Protein 8HE1 (pdb70)

InterPro domains:
  IPR002509 NodB homology domain [PF01522] (95-216)
  IPR002509 NodB homology domain [PF01522] (365-479)
  IPR002509 NodB homology domain [PF01522] (696-815)
  IPR002509 NodB homology domain [PS51677] (98-280)
  IPR002509 NodB homology domain [PS51677] (368-566)
  IPR002509 NodB homology domain [PS51677] (697-879)
  IPR011330 Glycoside hydrolase/deacetylase, beta/alpha-barrel [SSF88713] (88-287)
  IPR011330 Glycoside hydrolase/deacetylase, beta/alpha-barrel [SSF88713] (358-573)
  IPR011330 Glycoside hydrolase/deacetylase, beta/alpha-barrel [SSF88713] (687-886)

Foldseek 3Di:
DAEDAWFDAWQAAAAEAEADDEDCLVLLVVLCVVLVFAYEYAYEQPGRDHVLVCLVSVVVNLVSLHHYHHQFHHLDLVVPDDLVVLLVRQVVVQVLCCQRPQWGFQEHEYRVNHDDPSNVVSSVVVNHDYYYDWDEELQCVPVVGDDLVVSLVVLLPDDPRGHYYHHNNRPCCSVPNSSSNSCSSVVVRHHNAHRCVSNVHDSDSVVRIGRHGHHHDDDPVSDDD

Structure (mmCIF, N/CA/C/O backbone):
data_8HE1
#
_entry.id   8HE1
#
_cell.length_a   39.786
_cell.length_b   65.420
_cell.length_c   106.031
_cell.angle_alpha   90.000
_cell.angle_beta   90.000
_cell.angle_gamma   90.000
#
_symmetry.space_group_name_H-M   'P 21 21 21'
#
loop_
_entity.id
_entity.type
_entity.pdbx_description
1 polymer 'Chitin deacetylase'
2 non-polymer 'ZINC ION'
3 non-polymer 'BENZHYDROXAMIC ACID'
4 water water
#
loop_
_atom_site.group_PDB
_atom_site.id
_atom_site.type_symbol
_atom_site.label_atom_id
_atom_site.label_alt_id
_atom_site.label_comp_id
_atom_site.label_asym_id
_atom_site.label_entity_id
_atom_site.label_seq_id
_atom_site.pdbx_PDB_ins_code
_atom_site.Cartn_x
_atom_site.Cartn_y
_atom_site.Cartn_z
_atom_site.occupancy
_atom_site.B_iso_or_equiv
_atom_site.auth_seq_id
_atom_site.auth_comp_id
_atom_site.auth_asym_id
_atom_site.auth_atom_id
_atom_site.pdbx_PDB_model_num
ATOM 1 N N . VAL A 1 41 ? 8.75200 61.77900 104.65400 1.000 26.49000 41 VAL A N 1
ATOM 2 C CA . VAL A 1 41 ? 8.97600 61.90700 106.09200 1.000 19.53000 41 VAL A CA 1
ATOM 3 C C . VAL A 1 41 ? 8.06100 60.94600 106.86300 1.000 13.75000 41 VAL A C 1
ATOM 4 O O . VAL A 1 41 ? 6.87500 60.84700 106.55600 1.000 17.68000 41 VAL A O 1
ATOM 8 N N . PRO A 1 42 ? 8.60500 60.22600 107.84800 1.000 15.97000 42 PRO A N 1
ATOM 9 C CA . PRO A 1 42 ? 7.77300 59.27600 108.59700 1.000 14.77000 42 PRO A CA 1
ATOM 10 C C . PRO A 1 42 ? 6.72100 59.97700 109.44400 1.000 19.20000 42 PRO A C 1
ATOM 11 O O . PRO A 1 42 ? 6.93700 61.06800 109.97200 1.000 15.77000 42 PRO A O 1
ATOM 15 N N . VAL A 1 43 ? 5.56400 59.32400 109.55300 1.000 16.62000 43 VAL A N 1
ATOM 16 C CA . VAL A 1 43 ? 4.44700 59.76700 110.38400 1.000 14.85000 43 VAL A CA 1
ATOM 17 C C . VAL A 1 43 ? 4.32900 58.79800 111.55000 1.000 15.00000 43 VAL A C 1
ATOM 18 O O . VAL A 1 43 ? 4.24300 57.58200 111.34000 1.000 16.68000 43 VAL A O 1
ATOM 22 N N . TYR A 1 44 ? 4.30900 59.33100 112.76900 1.000 13.40000 44 TYR A N 1
ATOM 23 C CA . TYR A 1 44 ? 4.28200 58.53300 113.98900 1.000 13.08000 44 TYR A CA 1
ATOM 24 C C . TYR A 1 44 ? 3.03300 58.85800 114.79500 1.000 15.35000 44 TYR A C 1
ATOM 25 O O . TYR A 1 44 ? 2.68300 60.03000 114.96100 1.000 14.79000 44 TYR A O 1
ATOM 34 N N . ASP A 1 45 ? 2.35900 57.83100 115.31800 1.000 14.82000 45 ASP A N 1
ATOM 35 C CA . ASP A 1 45 ? 1.25500 58.08800 116.23500 1.000 15.55000 45 ASP A CA 1
ATOM 36 C C . ASP A 1 45 ? 1.26400 57.21200 117.48200 1.000 12.99000 45 ASP A C 1
ATOM 37 O O . ASP A 1 45 ? 0.41700 57.41500 118.36000 1.000 13.71000 45 ASP A O 1
ATOM 42 N N . THR A 1 46 ? 2.20200 56.27100 117.60200 1.000 11.82000 46 THR A N 1
ATOM 43 C CA . THR A 1 46 ? 2.22400 55.31700 118.70200 1.000 11.19000 46 THR A CA 1
ATOM 44 C C . THR A 1 46 ? 3.66100 55.06800 119.12200 1.000 11.24000 46 THR A C 1
ATOM 45 O O . THR A 1 46 ? 4.52900 54.87400 118.26700 1.000 14.67000 46 THR A O 1
ATOM 49 N N . CYS A 1 47 ? 3.91300 55.05600 120.43300 1.000 11.71000 47 CYS A N 1
ATOM 50 C CA . CYS A 1 47 ? 5.24300 54.70700 120.91600 1.000 11.37000 47 CYS A CA 1
ATOM 51 C C . CYS A 1 47 ? 5.55300 53.24400 120.61100 1.000 13.87000 47 CYS A C 1
ATOM 52 O O . CYS A 1 47 ? 4.65800 52.42600 120.38000 1.000 13.74000 47 CYS A O 1
ATOM 55 N N . THR A 1 48 ? 6.84800 52.91700 120.61900 1.000 13.82000 48 THR A N 1
ATOM 56 C CA . THR A 1 48 ? 7.28300 51.53400 120.44600 1.000 15.67000 48 THR A CA 1
ATOM 57 C C . THR A 1 48 ? 7.95200 50.93800 121.67400 1.000 15.77000 48 THR A C 1
ATOM 58 O O . THR A 1 48 ? 8.01800 49.70800 121.78400 1.000 16.65000 48 THR A O 1
ATOM 62 N N . VAL A 1 49 ? 8.46200 51.76100 122.58100 1.000 14.84000 49 VAL A N 1
ATOM 63 C CA . VAL A 1 49 ? 9.18900 51.28400 123.75800 1.000 14.05000 49 VAL A CA 1
ATOM 64 C C . VAL A 1 49 ? 8.20200 50.68400 124.75200 1.000 14.82000 49 VAL A C 1
ATOM 65 O O . VAL A 1 49 ? 7.25500 51.36100 125.17000 1.000 13.94000 49 VAL A O 1
ATOM 69 N N . PRO A 1 50 ? 8.36200 49.42600 125.15200 1.000 14.89000 50 PRO A N 1
ATOM 70 C CA . PRO A 1 50 ? 7.43400 48.85900 126.13400 1.000 13.94000 50 PRO A CA 1
ATOM 71 C C . PRO A 1 50 ? 7.43100 49.68000 127.41600 1.000 12.16000 50 PRO A C 1
ATOM 72 O O . PRO A 1 50 ? 8.47500 50.12800 127.89800 1.000 15.67000 50 PRO A O 1
ATOM 76 N N . GLY A 1 51 ? 6.22800 49.89600 127.94600 1.000 14.62000 51 GLY A N 1
ATOM 77 C CA . GLY A 1 51 ? 6.04800 50.63800 129.17200 1.000 13.42000 51 GLY A CA 1
ATOM 78 C C . GLY A 1 51 ? 6.08900 52.14600 129.03300 1.000 14.37000 51 GLY A C 1
ATOM 79 O O . GLY A 1 51 ? 5.85500 52.83600 130.02400 1.000 13.34000 51 GLY A O 1
ATOM 80 N N . SER A 1 52 ? 6.37900 52.67800 127.84500 1.000 13.61000 52 SER A N 1
ATOM 81 C CA . SER A 1 52 ? 6.48600 54.11800 127.65200 1.000 12.40000 52 SER A CA 1
ATOM 82 C C . SER A 1 52 ? 5.10700 54.75400 127.48200 1.000 12.45000 52 SER A C 1
ATOM 83 O O . SER A 1 52 ? 4.13000 54.09900 127.13100 1.000 12.30000 52 SER A O 1
ATOM 86 N N . PHE A 1 53 ? 5.04400 56.06000 127.74000 1.000 10.46000 53 PHE A N 1
ATOM 87 C CA . PHE A 1 53 ? 3.79600 56.81100 127.63100 1.000 8.52000 53 PHE A CA 1
ATOM 88 C C . PHE A 1 53 ? 4.19600 58.25500 127.38900 1.000 10.29000 53 PHE A C 1
ATOM 89 O O . PHE A 1 53 ? 5.03300 58.78000 128.12600 1.000 10.60000 53 PHE A O 1
ATOM 97 N N . ALA A 1 54 ? 3.62400 58.88900 126.36800 1.000 8.95000 54 ALA A N 1
ATOM 98 C CA . ALA A 1 54 ? 4.01800 60.25400 126.00400 1.000 9.95000 54 ALA A CA 1
ATOM 99 C C . ALA A 1 54 ? 2.88400 61.23000 126.30200 1.000 10.42000 54 ALA A C 1
ATOM 100 O O . ALA A 1 54 ? 1.84800 61.20500 125.63200 1.000 11.70000 54 ALA A O 1
ATOM 102 N N . LEU A 1 55 ? 3.08400 62.08900 127.30400 1.000 10.31000 55 LEU A N 1
ATOM 103 C CA . LEU A 1 55 ? 2.20400 63.23200 127.52700 1.000 8.74000 55 LEU A CA 1
ATOM 104 C C . LEU A 1 55 ? 2.64300 64.34400 126.58800 1.000 10.36000 55 LEU A C 1
ATOM 105 O O . LEU A 1 55 ? 3.78600 64.79200 126.67300 1.000 11.74000 55 LEU A O 1
ATOM 110 N N . THR A 1 56 ? 1.76400 64.77100 125.67700 1.000 9.00000 56 THR A N 1
ATOM 111 C CA . THR A 1 56 ? 2.13300 65.80100 124.71400 1.000 9.85000 56 THR A CA 1
ATOM 112 C C . THR A 1 56 ? 1.18200 66.98200 124.84100 1.000 9.58000 56 THR A C 1
ATOM 113 O O . THR A 1 56 ? 0.02500 66.82900 125.24600 1.000 10.06000 56 THR A O 1
ATOM 117 N N . PHE A 1 57 ? 1.69400 68.17200 124.51000 1.000 8.91000 57 PHE A N 1
ATOM 118 C CA . PHE A 1 57 ? 0.99100 69.42700 124.77100 1.000 8.68000 57 PHE A CA 1
ATOM 119 C C . PHE A 1 57 ? 1.12100 70.34200 123.56900 1.000 11.20000 57 PHE A C 1
ATOM 120 O O . PHE A 1 57 ? 2.23600 70.66600 123.15600 1.000 11.79000 57 PHE A O 1
ATOM 128 N N . ASP A 1 58 ? -0.01600 70.78600 123.04100 1.000 9.66000 58 ASP A N 1
ATOM 129 C CA . ASP A 1 58 ? -0.04200 71.64500 121.87100 1.000 12.23000 58 ASP A CA 1
ATOM 130 C C . ASP A 1 58 ? -0.40700 73.07600 122.23000 1.000 12.61000 58 ASP A C 1
ATOM 131 O O . ASP A 1 58 ? -1.04100 73.35000 123.25500 1.000 11.63000 58 ASP A O 1
ATOM 136 N N . ASP A 1 59 ? -0.01300 73.97600 121.33000 1.000 9.48000 59 ASP A N 1
ATOM 137 C CA . ASP A 1 59 ? -0.47200 75.35800 121.18000 1.000 10.83000 59 ASP A CA 1
ATOM 138 C C . ASP A 1 59 ? 0.24400 76.31200 122.13000 1.000 11.56000 59 ASP A C 1
ATOM 139 O O . ASP A 1 59 ? -0.07800 77.51700 122.12400 1.000 13.23000 59 ASP A O 1
ATOM 144 N N . GLY A 1 60 ? 1.17100 75.83600 122.95500 1.000 10.79000 60 GLY A N 1
ATOM 145 C CA . GLY A 1 60 ? 1.83800 76.68300 123.91600 1.000 12.63000 60 GLY A CA 1
ATOM 146 C C . GLY A 1 60 ? 3.07000 77.36300 123.36000 1.000 11.60000 60 GLY A C 1
ATOM 147 O O . GLY A 1 60 ? 3.29000 77.40500 122.14900 1.000 11.59000 60 GLY A O 1
ATOM 148 N N . PRO A 1 61 ? 3.89700 77.93800 124.24900 1.000 10.46000 61 PRO A N 1
ATOM 149 C CA . PRO A 1 61 ? 3.64600 78.02300 125.69400 1.000 11.59000 61 PRO A CA 1
ATOM 150 C C . PRO A 1 61 ? 2.48900 78.96900 126.04500 1.000 11.61000 61 PRO A C 1
ATOM 151 O O . PRO A 1 61 ? 1.88300 79.57000 125.15500 1.000 11.94000 61 PRO A O 1
ATOM 155 N N . TYR A 1 62 ? 2.15800 79.04900 127.32900 1.000 11.66000 62 TYR A N 1
ATOM 156 C CA . TYR A 1 62 ? 1.01400 79.84000 127.77100 1.000 12.21000 62 TYR A CA 1
ATOM 157 C C . TYR A 1 62 ? 1.25400 80.24500 129.21900 1.000 9.92000 62 TYR A C 1
ATOM 158 O O . TYR A 1 62 ? 2.30800 79.96000 129.79600 1.000 11.49000 62 TYR A O 1
ATOM 167 N N . GLY A 1 63 ? 0.26300 80.91400 129.80600 1.000 11.76000 63 GLY A N 1
ATOM 168 C CA . GLY A 1 63 ? 0.45700 81.52600 131.11400 1.000 12.18000 63 GLY A CA 1
ATOM 169 C C . GLY A 1 63 ? 0.59500 80.56400 132.28000 1.000 12.85000 63 GLY A C 1
ATOM 170 O O . GLY A 1 63 ? 0.90300 81.01400 133.38900 1.000 14.29000 63 GLY A O 1
ATOM 171 N N . PHE A 1 64 ? 0.35000 79.27100 132.07800 1.000 11.82000 64 PHE A N 1
ATOM 172 C CA . PHE A 1 64 ? 0.47800 78.29200 133.14800 1.000 12.40000 64 PHE A CA 1
ATOM 173 C C . PHE A 1 64 ? 1.62100 77.32300 132.88900 1.000 12.80000 64 PHE A C 1
ATOM 174 O O . PHE A 1 64 ? 1.74500 76.31300 133.59200 1.000 13.33000 64 PHE A O 1
ATOM 182 N N . SER A 1 65 ? 2.44400 77.63300 131.91900 1.000 10.65000 65 SER A N 1
ATOM 183 C CA . SER A 1 65 ? 3.51900 76.73600 131.51600 1.000 10.49000 65 SER A CA 1
ATOM 184 C C . SER A 1 65 ? 4.59900 76.48300 132.53800 1.000 14.70000 65 SER A C 1
ATOM 185 O O . SER A 1 65 ? 5.09600 75.42700 132.59700 1.000 14.84000 65 SER A O 1
ATOM 188 N N . THR A 1 66 ? 4.92500 77.50100 133.31600 1.000 14.29000 66 THR A N 1
ATOM 189 C CA . THR A 1 66 ? 5.90800 77.30800 134.34100 1.000 13.03000 66 THR A CA 1
ATOM 190 C C . THR A 1 66 ? 5.37800 76.31400 135.37000 1.000 15.99000 66 THR A C 1
ATOM 191 O O . THR A 1 66 ? 6.11900 75.51900 135.81800 1.000 17.56000 66 THR A O 1
ATOM 195 N N . ARG A 1 67 ? 4.10500 76.39000 135.69000 1.000 14.61000 67 ARG A N 1
ATOM 196 C CA . ARG A 1 67 ? 3.49600 75.44500 136.61800 1.000 13.85000 67 ARG A CA 1
ATOM 197 C C . ARG A 1 67 ? 3.50400 74.03100 136.05500 1.000 13.66000 67 ARG A C 1
ATOM 198 O O . ARG A 1 67 ? 3.83100 73.10800 136.73400 1.000 15.49000 67 ARG A O 1
ATOM 206 N N . LEU A 1 68 ? 3.12400 73.93000 134.78700 1.000 13.46000 68 LEU A N 1
ATOM 207 C CA . LEU A 1 68 ? 3.10600 72.63800 134.11300 1.000 11.69000 68 LEU A CA 1
ATOM 208 C C . LEU A 1 68 ? 4.51200 71.99300 134.14900 1.000 14.90000 68 LEU A C 1
ATOM 209 O O . LEU A 1 68 ? 4.66000 70.87500 134.51100 1.000 13.33000 68 LEU A O 1
ATOM 214 N N . ASP A 1 69 ? 5.53200 72.76500 133.78800 1.000 13.38000 69 ASP A N 1
ATOM 215 C CA . ASP A 1 69 ? 6.88000 72.20600 133.75200 1.000 12.16000 69 ASP A CA 1
ATOM 216 C C . ASP A 1 69 ? 7.37300 71.86200 135.15500 1.000 13.89000 69 ASP A C 1
ATOM 217 O O . ASP A 1 69 ? 8.07400 70.85800 135.34000 1.000 15.00000 69 ASP A O 1
ATOM 222 N N . SER A 1 70 ? 7.01600 72.66800 136.15900 1.000 13.47000 70 SER A N 1
ATOM 223 C CA . SER A 1 70 ? 7.42900 72.33400 137.52000 1.000 14.12000 70 SER A CA 1
ATOM 224 C C . SER A 1 70 ? 6.78900 71.03300 137.98300 1.000 15.63000 70 SER A C 1
ATOM 225 O O . SER A 1 70 ? 7.44500 70.21200 138.63900 1.000 14.93000 70 SER A O 1
ATOM 228 N N . THR A 1 71 ? 5.51400 70.82200 137.63100 1.000 12.62000 71 THR A N 1
ATOM 229 C CA . THR A 1 71 ? 4.82800 69.56700 137.94800 1.000 12.53000 71 THR A CA 1
ATOM 230 C C . THR A 1 71 ? 5.51000 68.38100 137.27800 1.000 13.34000 71 THR A C 1
ATOM 231 O O . THR A 1 71 ? 5.77000 67.35000 137.91800 1.000 14.52000 71 THR A O 1
ATOM 235 N N . LEU A 1 72 ? 5.80800 68.50700 135.98600 1.000 11.31000 72 LEU A N 1
ATOM 236 C CA . LEU A 1 72 ? 6.52000 67.44100 135.29100 1.000 11.15000 72 LEU A CA 1
ATOM 237 C C . LEU A 1 72 ? 7.88700 67.19800 135.91300 1.000 12.62000 72 LEU A C 1
ATOM 238 O O . LEU A 1 72 ? 8.27000 66.05400 136.17300 1.000 12.65000 72 LEU A O 1
ATOM 243 N N . ASN A 1 73 ? 8.64000 68.27400 136.15600 1.000 13.28000 73 ASN A N 1
ATOM 244 C CA . ASN A 1 73 ? 10.01000 68.12900 136.63300 1.000 13.17000 73 ASN A CA 1
ATOM 245 C C . ASN A 1 73 ? 10.05700 67.50000 138.01900 1.000 15.19000 73 ASN A C 1
ATOM 246 O O . ASN A 1 73 ? 10.97100 66.72500 138.32200 1.000 14.43000 73 ASN A O 1
ATOM 251 N N . ALA A 1 74 ? 9.09100 67.83200 138.88000 1.000 13.74000 74 ALA A N 1
ATOM 252 C CA . ALA A 1 74 ? 9.08100 67.26900 140.22700 1.000 14.87000 74 ALA A CA 1
ATOM 253 C C . ALA A 1 74 ? 8.93200 65.75300 140.20300 1.000 16.41000 74 ALA A C 1
ATOM 254 O O . ALA A 1 74 ? 9.40100 65.06800 141.12200 1.000 17.99000 74 ALA A O 1
ATOM 256 N N . ALA A 1 75 ? 8.30400 65.20900 139.16300 1.000 14.31000 75 ALA A N 1
ATOM 257 C CA . ALA A 1 75 ? 8.11900 63.77300 139.02100 1.000 14.39000 75 ALA A CA 1
ATOM 258 C C . ALA A 1 75 ? 9.11200 63.14100 138.05700 1.000 14.26000 75 ALA A C 1
ATOM 259 O O . ALA A 1 75 ? 8.96500 61.96000 137.72800 1.000 14.16000 75 ALA A O 1
ATOM 261 N N . ASN A 1 76 ? 10.11200 63.90200 137.59100 1.000 13.97000 76 ASN A N 1
ATOM 262 C CA . ASN A 1 76 ? 11.05900 63.44000 136.57400 1.000 14.12000 76 ASN A CA 1
ATOM 263 C C . ASN A 1 76 ? 10.33900 62.96700 135.31300 1.000 15.89000 76 ASN A C 1
ATOM 264 O O . ASN A 1 76 ? 10.81900 62.08100 134.60100 1.000 19.35000 76 ASN A O 1
ATOM 269 N N . ALA A 1 77 ? 9.17900 63.56300 135.03500 1.000 13.62000 77 ALA A N 1
ATOM 270 C CA . ALA A 1 77 ? 8.40300 63.24200 133.84700 1.000 11.88000 77 ALA A CA 1
ATOM 271 C C . ALA A 1 77 ? 8.79900 64.18000 132.71600 1.000 13.13000 77 ALA A C 1
ATOM 272 O O . ALA A 1 77 ? 9.07100 65.36300 132.94600 1.000 14.16000 77 ALA A O 1
ATOM 274 N N . LYS A 1 78 ? 8.83100 63.65700 131.49600 1.000 12.48000 78 LYS A N 1
ATOM 275 C CA . LYS A 1 78 ? 9.22000 64.45100 130.33600 1.000 13.37000 78 LYS A CA 1
ATOM 276 C C . LYS A 1 78 ? 8.01300 64.67600 129.44300 1.000 15.56000 78 LYS A C 1
ATOM 277 O O . LYS A 1 78 ? 7.26400 63.73700 129.14200 1.000 17.10000 78 LYS A O 1
ATOM 283 N N . GLY A 1 79 ? 7.84500 65.91600 129.00400 1.000 11.29000 79 GLY A N 1
ATOM 284 C CA . GLY A 1 79 ? 6.74600 66.27000 128.13100 1.000 13.20000 79 GLY A CA 1
ATOM 285 C C . GLY A 1 79 ? 7.22200 66.52700 126.71600 1.000 13.58000 79 GLY A C 1
ATOM 286 O O . GLY A 1 79 ? 8.41300 66.77000 126.48600 1.000 12.91000 79 GLY A O 1
ATOM 287 N N . SER A 1 80 ? 6.30400 66.43500 125.75900 1.000 10.37000 80 SER A N 1
ATOM 288 C CA . SER A 1 80 ? 6.54700 66.83600 124.37900 1.000 9.90000 80 SER A CA 1
ATOM 289 C C . SER A 1 80 ? 5.65800 68.02200 124.05800 1.000 10.73000 80 SER A C 1
ATOM 290 O O . SER A 1 80 ? 4.44300 67.96800 124.27800 1.000 11.54000 80 SER A O 1
ATOM 293 N N . PHE A 1 81 ? 6.26700 69.08500 123.53600 1.000 9.98000 81 PHE A N 1
ATOM 294 C CA . PHE A 1 81 ? 5.60500 70.37300 123.39400 1.000 8.53000 81 PHE A CA 1
ATOM 295 C C . PHE A 1 81 ? 5.66000 70.82100 121.94400 1.000 10.17000 81 PHE A C 1
ATOM 296 O O . PHE A 1 81 ? 6.74400 71.05200 121.40500 1.000 12.48000 81 PHE A O 1
ATOM 304 N N . PHE A 1 82 ? 4.49400 70.96300 121.33000 1.000 9.69000 82 PHE A N 1
ATOM 305 C CA . PHE A 1 82 ? 4.36900 71.39700 119.93900 1.000 9.47000 82 PHE A CA 1
ATOM 306 C C . PHE A 1 82 ? 3.86400 72.83200 119.96200 1.000 11.00000 82 PHE A C 1
ATOM 307 O O . PHE A 1 82 ? 2.66800 73.07600 120.14800 1.000 10.73000 82 PHE A O 1
ATOM 315 N N . ILE A 1 83 ? 4.80800 73.77800 119.78700 1.000 10.12000 83 ILE A N 1
ATOM 316 C CA . ILE A 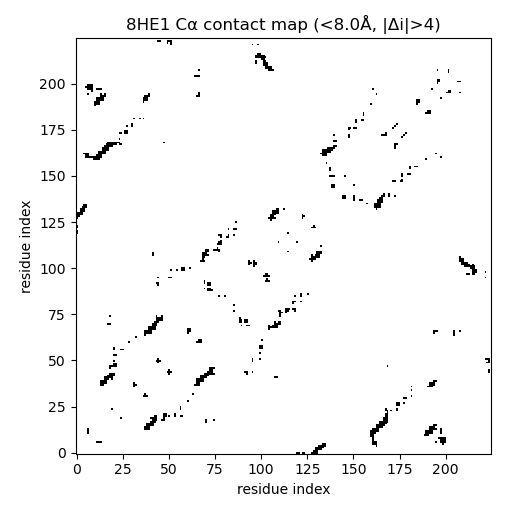1 83 ? 4.60900 75.19100 120.09800 1.000 9.54000 83 ILE A CA 1
ATOM 317 C C . ILE A 1 83 ? 4.21800 75.97100 118.85100 1.000 11.16000 83 ILE A C 1
ATOM 318 O O . ILE A 1 83 ? 4.55400 75.60600 117.71400 1.000 12.27000 83 ILE A O 1
ATOM 323 N N . ASN A 1 84 ? 3.52300 77.08100 119.07200 1.000 11.69000 84 ASN A N 1
ATOM 324 C CA . ASN A 1 84 ? 3.21900 78.04100 118.02400 1.000 12.17000 84 ASN A CA 1
ATOM 325 C C . ASN A 1 84 ? 4.08600 79.28500 118.17600 1.000 12.50000 84 ASN A C 1
ATOM 326 O O . ASN A 1 84 ? 4.69000 79.53100 119.22500 1.000 12.04000 84 ASN A O 1
ATOM 331 N N . GLY A 1 85 ? 4.14500 80.06500 117.09800 1.000 13.14000 85 GLY A N 1
ATOM 332 C CA . GLY A 1 85 ? 4.86700 81.32700 117.11900 1.000 13.49000 85 GLY A CA 1
ATOM 333 C C . GLY A 1 85 ? 3.99500 82.48800 117.55200 1.000 14.20000 85 GLY A C 1
ATOM 334 O O . GLY A 1 85 ? 4.34900 83.22500 118.47800 1.000 13.17000 85 GLY A O 1
ATOM 335 N N . GLN A 1 86 ? 2.85300 82.66400 116.88600 1.000 13.95000 86 GLN A N 1
ATOM 336 C CA . GLN A 1 86 ? 1.89100 83.71700 117.21400 1.000 17.91000 86 GLN A CA 1
ATOM 337 C C . GLN A 1 86 ? 0.51400 83.06300 117.19200 1.000 21.67000 86 GLN A C 1
ATOM 338 O O . GLN A 1 86 ? -0.12900 82.94200 116.14700 1.000 22.09000 86 GLN A O 1
ATOM 344 N N . ASN A 1 87 ? 0.08400 82.64000 118.37100 1.000 15.31000 87 ASN A N 1
ATOM 345 C CA . ASN A 1 87 ? -1.16600 81.94600 118.62200 1.000 15.61000 87 ASN A CA 1
ATOM 346 C C . ASN A 1 87 ? -1.16900 81.73800 120.12100 1.000 17.44000 87 ASN A C 1
ATOM 347 O O . ASN A 1 87 ? -0.25400 81.09400 120.64500 1.000 16.36000 87 ASN A O 1
ATOM 352 N N . TRP A 1 88 ? -2.14600 82.30700 120.82000 1.000 15.23000 88 TRP A N 1
ATOM 353 C CA . TRP A 1 88 ? -2.14800 82.29900 122.27600 1.000 13.26000 88 TRP A CA 1
ATOM 354 C C . TRP A 1 88 ? -0.82600 82.84600 122.81200 1.000 11.13000 88 TRP A C 1
ATOM 355 O O . TRP A 1 88 ? -0.17800 82.25200 123.67900 1.000 14.23000 88 TRP A O 1
ATOM 366 N N . GLY A 1 89 ? -0.43300 84.00300 122.28200 1.000 13.76000 89 GLY A N 1
ATOM 367 C CA . GLY A 1 89 ? 0.76300 84.68700 122.72100 1.000 15.28000 89 GLY A CA 1
ATOM 368 C C . GLY A 1 89 ? 1.90800 84.54300 121.72800 1.000 18.22000 89 GLY A C 1
ATOM 369 O O . GLY A 1 89 ? 1.92300 83.66800 120.85800 1.000 17.15000 89 GLY A O 1
ATOM 370 N N . CYS A 1 90 ? 2.88100 85.43400 121.87500 1.000 16.09000 90 CYS A N 1
ATOM 371 C CA . CYS A 1 90 ? 4.05500 85.47900 121.01900 1.000 12.97000 90 CYS A CA 1
ATOM 372 C C . CYS A 1 90 ? 5.18200 84.64300 121.62200 1.000 12.94000 90 CYS A C 1
ATOM 373 O O . CYS A 1 90 ? 5.52400 84.81000 122.79600 1.000 13.93000 90 CYS A O 1
ATOM 376 N N . ILE A 1 91 ? 5.77600 83.75900 120.80900 1.000 10.13000 91 ILE A N 1
ATOM 377 C CA . ILE A 1 91 ? 6.80300 82.84900 121.31000 1.000 11.49000 91 ILE A CA 1
ATOM 378 C C . ILE A 1 91 ? 7.94000 83.59000 122.00700 1.000 14.07000 91 ILE A C 1
ATOM 379 O O . ILE A 1 91 ? 8.48700 83.09800 123.00000 1.000 12.84000 91 ILE A O 1
ATOM 384 N N . TYR A 1 92 ? 8.29600 84.78900 121.53200 1.000 12.57000 92 TYR A N 1
ATOM 385 C CA . TYR A 1 92 ? 9.40200 85.51300 122.15100 1.000 11.09000 92 TYR A CA 1
ATOM 386 C C . TYR A 1 92 ? 9.05900 85.98400 123.56400 1.000 12.43000 92 TYR A C 1
ATOM 387 O O . TYR A 1 92 ? 9.96400 86.17500 124.38700 1.000 14.65000 92 TYR A O 1
ATOM 396 N N . ASP A 1 93 ? 7.77100 86.17600 123.86600 1.000 13.94000 93 ASP A N 1
ATOM 397 C CA . ASP A 1 93 ? 7.37400 86.51900 125.22900 1.000 12.23000 93 ASP A CA 1
ATOM 398 C C . ASP A 1 93 ? 7.45900 85.32300 126.16300 1.000 13.01000 93 ASP A C 1
ATOM 399 O O . ASP A 1 93 ? 7.34800 85.49500 127.38300 1.000 12.31000 93 ASP A O 1
ATOM 404 N N . TYR A 1 94 ? 7.65600 84.12300 125.61200 1.000 12.14000 94 TYR A N 1
ATOM 405 C CA . TYR A 1 94 ? 7.78800 82.89200 126.37700 1.000 11.78000 94 TYR A CA 1
ATOM 406 C C . TYR A 1 94 ? 9.21900 82.36600 126.38000 1.000 13.64000 94 TYR A C 1
ATOM 407 O O . TYR A 1 94 ? 9.43200 81.18400 126.65700 1.000 12.50000 94 TYR A O 1
ATOM 416 N N . ALA A 1 95 ? 10.20200 83.21700 126.07200 1.000 14.14000 95 ALA A N 1
ATOM 417 C CA . ALA A 1 95 ? 11.56600 82.72500 125.89200 1.000 13.13000 95 ALA A CA 1
ATOM 418 C C . ALA A 1 95 ? 12.10700 82.06500 127.15500 1.000 13.52000 95 ALA A C 1
ATOM 419 O O . ALA A 1 95 ? 12.82800 81.06600 127.07300 1.000 13.69000 95 ALA 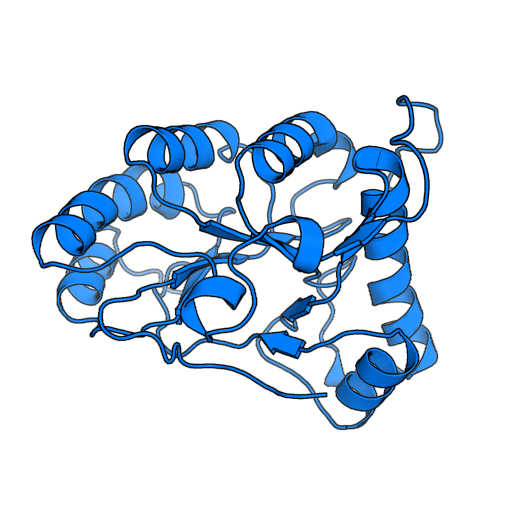A O 1
ATOM 421 N N . ASP A 1 96 ? 11.78600 82.60600 128.33600 1.000 14.64000 96 ASP A N 1
ATOM 422 C CA . ASP A 1 96 ? 12.34100 82.01400 129.54900 1.000 16.70000 96 ASP A CA 1
ATOM 423 C C . ASP A 1 96 ? 11.76400 80.62500 129.81200 1.000 14.65000 96 ASP A C 1
ATOM 424 O O . ASP A 1 96 ? 12.50500 79.70900 130.18700 1.000 14.66000 96 ASP A O 1
ATOM 429 N N . VAL A 1 97 ? 10.45200 80.44400 129.61100 1.000 15.13000 97 VAL A N 1
ATOM 430 C CA . VAL A 1 97 ? 9.85600 79.10800 129.70800 1.000 16.68000 97 VAL A CA 1
ATOM 431 C C . VAL A 1 97 ? 10.49800 78.16600 128.70000 1.000 14.15000 97 VAL A C 1
ATOM 432 O O . VAL A 1 97 ? 10.79100 77.00300 129.00500 1.000 13.65000 97 VAL A O 1
ATOM 436 N N . LEU A 1 98 ? 10.70400 78.64800 127.47500 1.000 12.90000 98 LEU A N 1
ATOM 437 C CA . LEU A 1 98 ? 11.27400 77.80000 126.43800 1.000 13.69000 98 LEU A CA 1
ATOM 438 C C . LEU A 1 98 ? 12.68200 77.34800 126.80400 1.000 12.93000 98 LEU A C 1
ATOM 439 O O . LEU A 1 98 ? 13.04900 76.19200 126.57400 1.000 13.17000 98 LEU A O 1
ATOM 444 N N . LEU A 1 99 ? 13.48200 78.24600 127.38500 1.000 13.02000 99 LEU A N 1
ATOM 445 C CA . LEU A 1 99 ? 14.84300 77.88200 127.77000 1.000 11.34000 99 LEU A CA 1
ATOM 446 C C . LEU A 1 99 ? 14.85000 76.84800 128.89100 1.000 14.01000 99 LEU A C 1
ATOM 447 O O . LEU A 1 99 ? 15.64400 75.90300 128.86100 1.000 15.18000 99 LEU A O 1
ATOM 452 N N . GLU A 1 100 ? 13.97300 77.01000 129.88800 1.000 12.40000 100 GLU A N 1
ATOM 453 C CA . GLU A 1 100 ? 13.86500 76.01100 130.95000 1.000 13.32000 100 GLU A CA 1
ATOM 454 C C . GLU A 1 100 ? 13.47600 74.66100 130.37200 1.000 13.86000 100 GLU A C 1
ATOM 455 O O . GLU A 1 100 ? 14.06100 73.62800 130.71200 1.000 14.77000 100 GLU A O 1
ATOM 461 N N . ARG A 1 101 ? 12.46900 74.66600 129.50200 1.000 13.22000 101 ARG A N 1
ATOM 462 C CA . ARG A 1 101 ? 11.97500 73.45500 128.86400 1.000 13.45000 101 ARG A CA 1
ATOM 463 C C . ARG A 1 101 ? 13.09000 72.75800 128.10000 1.000 14.47000 101 ARG A C 1
ATOM 464 O O . ARG A 1 101 ? 13.31900 71.54900 128.24700 1.000 13.79000 101 ARG A O 1
ATOM 472 N N . PHE A 1 102 ? 13.81400 73.53400 127.29600 1.000 12.61000 102 PHE A N 1
ATOM 473 C CA . PHE A 1 102 ? 14.89400 73.02000 126.46400 1.000 13.39000 102 PHE A CA 1
ATOM 474 C C . PHE A 1 102 ? 15.99400 72.40500 127.31200 1.000 14.06000 102 PHE A C 1
ATOM 475 O O . PHE A 1 102 ? 16.49900 71.31800 127.00500 1.000 14.31000 102 PHE A O 1
ATOM 483 N N . ASN A 1 103 ? 16.37000 73.08600 128.38800 1.000 14.76000 103 ASN A N 1
ATOM 484 C CA . ASN A 1 103 ? 17.49500 72.66300 129.20600 1.000 17.36000 103 ASN A CA 1
ATOM 485 C C . ASN A 1 103 ? 17.13400 71.56800 130.19400 1.000 17.46000 103 ASN A C 1
ATOM 486 O O . ASN A 1 103 ? 18.03800 71.00400 130.81900 1.000 19.31000 103 ASN A O 1
ATOM 491 N N . ASN A 1 104 ? 15.84900 71.25100 130.35600 1.000 16.55000 104 ASN A N 1
ATOM 492 C CA . ASN A 1 104 ? 15.42100 70.19000 131.25600 1.000 15.92000 104 ASN A CA 1
ATOM 493 C C . ASN A 1 104 ? 15.04300 68.90400 130.51800 1.000 19.88000 104 ASN A C 1
ATOM 494 O O . ASN A 1 104 ? 14.39800 68.02700 131.09800 1.000 19.57000 104 ASN A O 1
ATOM 499 N N . GLY A 1 105 ? 15.42100 68.77400 129.25100 1.000 22.06000 105 GLY A N 1
ATOM 500 C CA . GLY A 1 105 ? 15.22000 67.50500 128.57700 1.000 25.54000 105 GLY A CA 1
ATOM 501 C C . GLY A 1 105 ? 13.83300 67.27000 128.03400 1.000 18.78000 105 GLY A C 1
ATOM 502 O O . GLY A 1 105 ? 13.52100 66.13900 127.65000 1.000 18.44000 105 GLY A O 1
ATOM 503 N N . HIS A 1 106 ? 12.98200 68.28700 128.02300 1.000 15.32000 106 HIS A N 1
ATOM 504 C CA . HIS A 1 106 ? 11.68900 68.17100 127.36900 1.000 10.60000 106 HIS A CA 1
ATOM 505 C C . HIS A 1 106 ? 11.85800 68.35200 125.86900 1.000 12.49000 106 HIS A C 1
ATOM 506 O O . HIS A 1 106 ? 12.76800 69.03900 125.39700 1.000 16.36000 106 HIS A O 1
ATOM 513 N N . PHE A 1 107 ? 10.94800 67.75000 125.11800 1.000 10.12000 107 PHE A N 1
ATOM 514 C CA . PHE A 1 107 ? 11.01600 67.74900 123.66200 1.000 10.61000 107 PHE A CA 1
ATOM 515 C C . PHE A 1 107 ? 10.20200 68.91700 123.11400 1.000 10.64000 107 PHE A C 1
ATOM 516 O O . PHE A 1 107 ? 9.00300 69.02200 123.38500 1.000 12.59000 107 PHE A O 1
ATOM 524 N N . ILE A 1 108 ? 10.86200 69.80600 122.36800 1.000 10.15000 108 ILE A N 1
ATOM 525 C CA . ILE A 1 108 ? 10.22000 70.97300 121.76200 1.000 8.76000 108 ILE A CA 1
ATOM 526 C C . ILE A 1 108 ? 10.19500 70.78100 120.25400 1.000 10.15000 108 ILE A C 1
ATOM 527 O O . ILE A 1 108 ? 11.23900 70.53700 119.63600 1.000 12.53000 108 ILE A O 1
ATOM 532 N N . ALA A 1 109 ? 9.00600 70.89300 119.66700 1.000 8.54000 109 ALA A N 1
ATOM 533 C CA . ALA A 1 109 ? 8.83000 70.71500 118.23300 1.000 9.52000 109 ALA A CA 1
ATOM 534 C C . ALA A 1 109 ? 7.82700 71.73600 117.71600 1.000 10.87000 109 ALA A C 1
ATOM 535 O O . ALA A 1 109 ? 7.16100 72.42900 118.48800 1.000 10.82000 109 ALA A O 1
ATOM 537 N N . SER A 1 110 ? 7.72700 71.83900 116.38900 1.000 11.11000 110 SER A N 1
ATOM 538 C CA . SER A 1 110 ? 6.93400 72.89800 115.77900 1.000 11.91000 110 SER A CA 1
ATOM 539 C C . SER A 1 110 ? 5.46800 72.49900 115.62200 1.000 11.10000 110 SER A C 1
ATOM 540 O O . SER A 1 110 ? 5.15100 71.34300 115.34700 1.000 12.39000 110 SER A O 1
ATOM 543 N N . HIS A 1 111 ? 4.57800 73.47900 115.79000 1.000 10.53000 111 HIS A N 1
ATOM 544 C CA . HIS A 1 111 ? 3.15000 73.35200 115.50200 1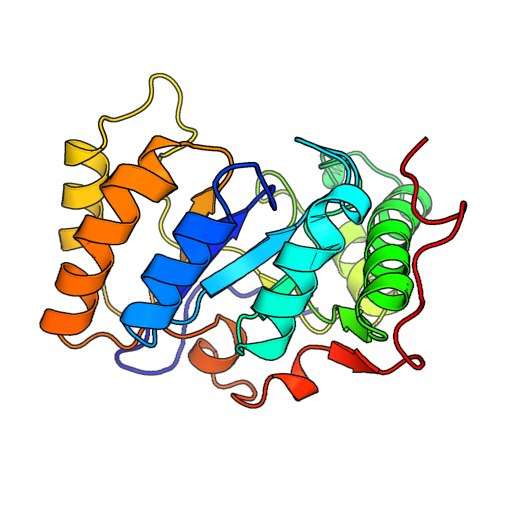.000 10.48000 111 HIS A CA 1
ATOM 545 C C . HIS A 1 111 ? 2.71600 74.41000 114.48300 1.000 11.34000 111 HIS A C 1
ATOM 546 O O . HIS A 1 111 ? 1.52400 74.71800 114.37500 1.000 12.75000 111 HIS A O 1
ATOM 553 N N . THR A 1 112 ? 3.68600 74.96100 113.74100 1.000 12.72000 112 THR A N 1
ATOM 554 C CA . THR A 1 112 ? 3.59200 76.08000 112.79000 1.000 12.94000 112 THR A CA 1
ATOM 555 C C . THR A 1 112 ? 3.51100 77.44400 113.47800 1.000 12.84000 112 THR A C 1
ATOM 556 O O . THR A 1 112 ? 3.18100 77.56100 114.66200 1.000 13.24000 112 THR A O 1
ATOM 560 N N . TRP A 1 113 ? 3.80800 78.49900 112.72300 1.000 12.39000 113 TRP A N 1
ATOM 561 C CA . TRP A 1 113 ? 3.82800 79.83300 113.31000 1.000 14.41000 113 TRP A CA 1
ATOM 562 C C . TRP A 1 113 ? 2.44000 80.27200 113.77000 1.000 14.58000 113 TRP A C 1
ATOM 563 O O . TRP A 1 113 ? 2.26200 80.69600 114.91900 1.000 14.79000 113 TRP A O 1
ATOM 574 N N . SER A 1 114 ? 1.45000 80.19700 112.87700 1.000 13.75000 114 SER A N 1
ATOM 575 C CA . SER A 1 114 ? 0.13900 80.79800 113.08900 1.000 16.18000 114 SER A CA 1
ATOM 576 C C . SER A 1 114 ? -0.96700 79.77500 113.29200 1.000 15.80000 114 SER A C 1
ATOM 577 O O . SER A 1 114 ? -2.14300 80.15400 113.29300 1.000 18.02000 114 SER A O 1
ATOM 580 N N . HIS A 1 115 ? -0.62800 78.49000 113.44700 1.000 13.50000 115 HIS A N 1
ATOM 581 C CA . HIS A 1 115 ? -1.61700 77.43100 113.66300 1.000 16.04000 115 HIS A CA 1
ATOM 582 C C . HIS A 1 115 ? -2.58500 77.32100 112.48500 1.000 16.45000 115 HIS A C 1
ATOM 583 O O . HIS A 1 115 ? -3.80700 77.34700 112.65000 1.000 16.26000 115 HIS A O 1
ATOM 590 N N . VAL A 1 116 ? -2.02600 77.17600 111.28300 1.000 17.27000 116 VAL A N 1
ATOM 591 C CA . VAL A 1 116 ? -2.82200 77.19800 110.06000 1.000 18.27000 116 VAL A CA 1
ATOM 592 C C . VAL A 1 116 ? -3.37100 75.81000 109.75700 1.000 18.89000 116 VAL A C 1
ATOM 593 O O . VAL A 1 116 ? -2.83700 74.78700 110.18800 1.000 17.37000 116 VAL A O 1
ATOM 597 N N . HIS A 1 117 ? -4.46400 75.78800 108.99800 1.000 20.49000 117 HIS A N 1
ATOM 598 C CA . HIS A 1 117 ? -4.95300 74.57800 108.34000 1.000 19.74000 117 HIS A CA 1
ATOM 599 C C . HIS A 1 117 ? -4.01800 74.29200 107.17500 1.000 19.64000 117 HIS A C 1
ATOM 600 O O . HIS A 1 117 ? -4.12900 74.89700 106.10500 1.000 20.65000 117 HIS A O 1
ATOM 607 N N . MET A 1 118 ? -3.05200 73.39900 107.39300 1.000 16.25000 118 MET A N 1
ATOM 608 C CA . MET A 1 118 ? -1.95500 73.24600 106.44200 1.000 16.15000 118 MET A CA 1
ATOM 609 C C . MET A 1 118 ? -2.39900 72.66700 105.10200 1.000 18.12000 118 MET A C 1
ATOM 610 O O . MET A 1 118 ? -1.71100 72.88300 104.09800 1.000 20.22000 118 MET A O 1
ATOM 615 N N . ASN A 1 119 ? -3.51100 71.93600 105.05700 1.000 18.54000 119 ASN A N 1
ATOM 616 C CA . ASN A 1 119 ? -3.95900 71.41300 103.77200 1.000 18.91000 119 ASN A CA 1
ATOM 617 C C . ASN A 1 119 ? -4.50000 72.50100 102.85600 1.000 24.67000 119 ASN A C 1
ATOM 618 O O . ASN A 1 119 ? -4.74700 72.22600 101.67800 1.000 24.33000 119 ASN A O 1
ATOM 623 N N . GLN A 1 120 ? -4.68000 73.71800 103.36000 1.000 20.02000 120 GLN A N 1
ATOM 624 C CA . GLN A 1 120 ? -5.15100 74.83800 102.55600 1.000 24.52000 120 GLN A CA 1
ATOM 625 C C . GLN A 1 120 ? -4.02800 75.74700 102.07600 1.000 28.03000 120 GLN A C 1
ATOM 626 O O . GLN A 1 120 ? -4.29500 76.69800 101.33700 1.000 29.88000 120 GLN A O 1
ATOM 632 N N . GLY A 1 121 ? -2.78600 75.48200 102.45700 1.000 22.61000 121 GLY A N 1
ATOM 633 C CA . GLY A 1 121 ? -1.67900 76.34800 102.11100 1.000 23.08000 121 GLY A CA 1
ATOM 634 C C . GLY A 1 121 ? -0.89900 75.87800 100.89700 1.000 23.02000 121 GLY A C 1
ATOM 635 O O . GLY A 1 121 ? -0.83400 74.68600 100.59300 1.000 26.58000 121 GLY A O 1
ATOM 636 N N . THR A 1 122 ? -0.30300 76.83900 100.20000 1.000 22.04000 122 THR A N 1
ATOM 637 C CA . THR A 1 122 ? 0.65000 76.51500 99.15700 1.000 20.89000 122 THR A CA 1
ATOM 638 C C . THR A 1 122 ? 1.94900 76.01800 99.77600 1.000 22.09000 122 THR A C 1
ATOM 639 O O . THR A 1 122 ? 2.21300 76.22300 100.96300 1.000 20.22000 122 THR A O 1
ATOM 643 N N . TYR A 1 123 ? 2.76900 75.36200 98.94800 1.000 19.06000 123 TYR A N 1
ATOM 644 C CA . TYR A 1 123 ? 4.10100 74.94900 99.38000 1.000 19.70000 123 TYR A CA 1
ATOM 645 C C . TYR A 1 123 ? 4.84500 76.10800 100.03100 1.000 20.88000 123 TYR A C 1
ATOM 646 O O . TYR A 1 123 ? 5.44900 75.95900 101.09900 1.000 20.70000 123 TYR A O 1
ATOM 655 N N . GLU A 1 124 ? 4.80200 77.28100 99.39600 1.000 19.19000 124 GLU A N 1
ATOM 656 C CA . GLU A 1 124 ? 5.59700 78.40600 99.86600 1.000 20.20000 124 GLU A CA 1
ATOM 657 C C . GLU A 1 124 ? 5.06800 78.94600 101.19100 1.000 19.28000 124 GLU A C 1
ATOM 658 O O . GLU A 1 124 ? 5.85300 79.30200 102.07900 1.000 19.37000 124 GLU A O 1
ATOM 664 N N . GLN A 1 125 ? 3.74300 79.00600 101.34400 1.000 18.21000 125 GLN A N 1
ATOM 665 C CA . GLN A 1 125 ? 3.15000 79.43100 102.60900 1.000 18.97000 125 GLN A CA 1
ATOM 666 C C . GLN A 1 125 ? 3.51600 78.47800 103.73900 1.000 17.39000 125 GLN A C 1
ATOM 667 O O . GLN A 1 125 ? 3.84300 78.91100 104.85200 1.000 18.03000 125 GLN A O 1
ATOM 673 N N . LEU A 1 126 ? 3.41700 77.17200 103.48600 1.000 16.80000 126 LEU A N 1
ATOM 674 C CA . LEU A 1 126 ? 3.75600 76.20100 104.51900 1.000 16.16000 126 LEU A CA 1
ATOM 675 C C . LEU A 1 126 ? 5.22300 76.30700 104.89600 1.000 18.17000 126 LEU A C 1
ATOM 676 O O . LEU A 1 126 ? 5.58100 76.20500 106.07600 1.000 16.81000 126 LEU A O 1
ATOM 681 N N . SER A 1 127 ? 6.09200 76.51200 103.90300 1.000 16.38000 127 SER A N 1
ATOM 682 C CA . SER A 1 127 ? 7.51400 76.64000 104.19200 1.000 16.50000 127 SER A CA 1
ATOM 683 C C . SER A 1 127 ? 7.77400 77.84400 105.09000 1.000 17.99000 127 SER A C 1
ATOM 684 O O . SER A 1 127 ? 8.57900 77.76800 106.02700 1.000 16.98000 127 SER A O 1
ATOM 687 N N . HIS A 1 128 ? 7.08000 78.95500 104.82400 1.000 18.53000 128 HIS A N 1
ATOM 688 C CA . HIS A 1 128 ? 7.17800 80.14600 105.66700 1.000 18.26000 128 HIS A CA 1
ATOM 689 C C . HIS A 1 128 ? 6.62900 79.88000 107.06500 1.000 18.00000 128 HIS A C 1
ATOM 690 O O . HIS A 1 128 ? 7.21600 80.31800 108.06500 1.000 17.46000 128 HIS A O 1
ATOM 697 N N . GLN A 1 129 ? 5.50600 79.16100 107.15100 1.000 15.95000 129 GLN A N 1
ATOM 698 C CA . GLN A 1 129 ? 4.91200 78.84400 108.44500 1.000 16.63000 129 GLN A CA 1
ATOM 699 C C . GLN A 1 129 ? 5.85100 77.99800 109.29500 1.000 14.96000 129 GLN A C 1
ATOM 700 O O . GLN A 1 129 ? 5.82700 78.08600 110.53000 1.000 15.19000 129 GLN A O 1
ATOM 706 N N . LEU A 1 130 ? 6.66400 77.16000 108.66100 1.000 15.63000 130 LEU A N 1
ATOM 707 C CA . LEU A 1 130 ? 7.65500 76.40000 109.41200 1.000 12.79000 130 LEU A CA 1
ATOM 708 C C . LEU A 1 130 ? 8.90600 77.22800 109.67700 1.000 15.29000 130 LEU A C 1
ATOM 709 O O . LEU A 1 130 ? 9.45500 77.19500 110.78600 1.000 14.24000 130 LEU A O 1
ATOM 714 N N . GLU A 1 131 ? 9.36000 77.98400 108.67200 1.000 15.80000 131 GLU A N 1
ATOM 715 C CA . GLU A 1 131 ? 10.57800 78.77300 108.81800 1.000 15.69000 131 GLU A CA 1
ATOM 716 C C . GLU A 1 131 ? 10.49200 79.73000 110.00100 1.000 13.51000 131 GLU A C 1
ATOM 717 O O . GLU A 1 131 ? 11.47700 79.92100 110.72100 1.000 14.58000 131 GLU A O 1
ATOM 723 N N . LEU A 1 132 ? 9.32600 80.34100 110.21500 1.000 15.00000 132 LEU A N 1
ATOM 724 C CA . LEU A 1 132 ? 9.21400 81.35100 111.26000 1.000 15.17000 132 LEU A CA 1
ATOM 725 C C . LEU A 1 132 ? 9.43200 80.74800 112.64400 1.000 14.09000 132 LEU A C 1
ATOM 726 O O . LEU A 1 132 ? 10.05200 81.37900 113.51000 1.000 14.70000 132 LEU A O 1
ATOM 731 N N . VAL A 1 133 ? 8.93400 79.52900 112.87500 1.000 13.66000 133 VAL A N 1
ATOM 732 C CA . VAL A 1 133 ? 9.18000 78.87700 114.15900 1.000 12.90000 133 VAL A CA 1
ATOM 733 C C . VAL A 1 133 ? 10.63900 78.46800 114.27500 1.000 13.07000 133 VAL A C 1
ATOM 734 O O . VAL A 1 133 ? 11.24700 78.60300 115.34000 1.000 12.84000 133 VAL A O 1
ATOM 738 N N . GLU A 1 134 ? 11.22200 77.95300 113.18600 1.000 13.33000 134 GLU A N 1
ATOM 739 C CA . GLU A 1 134 ? 12.64400 77.63700 113.19300 1.000 13.82000 134 GLU A CA 1
ATOM 740 C C . GLU A 1 134 ? 13.46700 78.85400 113.59100 1.000 14.68000 134 GLU A C 1
ATOM 741 O O . GLU A 1 134 ? 14.38400 78.75300 114.41400 1.000 14.87000 134 GLU A O 1
ATOM 747 N N . GLN A 1 135 ? 13.12700 80.02200 113.04000 1.000 14.79000 135 GLN A N 1
ATOM 748 C CA . GLN A 1 135 ? 13.91400 81.22000 113.31100 1.000 15.02000 135 GLN A CA 1
ATOM 749 C C . GLN A 1 135 ? 13.79500 81.65000 114.76800 1.000 15.84000 135 GLN A C 1
ATOM 750 O O . GLN A 1 135 ? 14.78400 82.08000 115.37600 1.000 15.38000 135 GLN A O 1
ATOM 756 N N . ALA A 1 136 ? 12.59400 81.54700 115.34500 1.000 14.36000 136 ALA A N 1
ATOM 757 C CA . ALA A 1 136 ? 12.43400 81.87000 116.75700 1.000 15.17000 136 ALA A CA 1
ATOM 758 C C . ALA A 1 136 ? 13.25500 80.93200 117.63000 1.000 13.64000 136 ALA A C 1
ATOM 759 O O . ALA A 1 136 ? 13.91600 81.37400 118.57900 1.000 14.63000 136 ALA A O 1
ATOM 761 N N . MET A 1 137 ? 13.23100 79.63000 117.32600 1.000 10.99000 137 MET A N 1
ATOM 762 C CA . MET A 1 137 ? 14.02900 78.70300 118.11600 1.000 11.19000 137 MET A CA 1
ATOM 763 C C . MET A 1 137 ? 15.52000 78.93900 117.90700 1.000 14.42000 137 MET A C 1
ATOM 764 O O . MET A 1 137 ? 16.30100 78.77000 118.84700 1.000 13.37000 137 MET A O 1
ATOM 769 N N . ILE A 1 138 ? 15.93200 79.36200 116.70600 1.000 12.99000 138 ILE A N 1
ATOM 770 C CA . ILE A 1 138 ? 17.34200 79.69000 116.49100 1.000 12.39000 138 ILE A CA 1
ATOM 771 C C . ILE A 1 138 ? 17.74500 80.87400 117.36200 1.000 12.58000 138 ILE A C 1
ATOM 772 O O . ILE A 1 138 ? 18.79100 80.85800 118.02100 1.000 15.20000 138 ILE A O 1
ATOM 777 N N . ARG A 1 139 ? 16.91400 81.91600 117.38000 1.000 13.20000 139 ARG A N 1
ATOM 778 C CA . ARG A 1 139 ? 17.23700 83.10100 118.17400 1.000 13.19000 139 ARG A CA 1
ATOM 779 C C . ARG A 1 139 ? 17.25200 82.78900 119.66700 1.000 14.18000 139 ARG A C 1
ATOM 780 O O . ARG A 1 139 ? 18.16900 83.19900 120.38500 1.000 14.87000 139 ARG A O 1
ATOM 788 N N . ILE A 1 140 ? 16.23800 82.07300 120.15300 1.000 12.37000 140 ILE A N 1
ATOM 789 C CA . ILE A 1 140 ? 16.09600 81.86600 121.59400 1.000 12.52000 140 ILE A CA 1
ATOM 790 C C . ILE A 1 140 ? 17.00400 80.74300 122.08500 1.000 12.25000 140 ILE A C 1
ATOM 791 O O . ILE A 1 140 ? 17.65400 80.87100 123.12800 1.000 14.78000 140 ILE A O 1
ATOM 796 N N . LEU A 1 141 ? 17.03300 79.61700 121.36300 1.000 12.31000 141 LEU A N 1
ATOM 797 C CA . LEU A 1 141 ? 17.71800 78.40900 121.80500 1.000 13.26000 141 LEU A CA 1
ATOM 798 C C . LEU A 1 141 ? 18.99100 78.09700 121.03400 1.000 12.48000 141 LEU A C 1
ATOM 799 O O . LEU A 1 141 ? 19.76000 77.22800 121.46700 1.000 17.97000 141 LEU A O 1
ATOM 804 N N . GLY A 1 142 ? 19.22500 78.74500 119.89600 1.000 13.47000 142 GLY A N 1
ATOM 805 C CA . GLY A 1 142 ? 20.35300 78.39300 119.06300 1.000 15.06000 142 GLY A CA 1
ATOM 806 C C . GLY A 1 142 ? 20.14200 77.19000 118.16400 1.000 18.23000 142 GLY A C 1
ATOM 807 O O . GLY A 1 142 ? 21.08700 76.78300 117.47700 1.000 17.94000 142 GLY A O 1
ATOM 808 N N . VAL A 1 143 ? 18.94300 76.60400 118.13800 1.000 15.28000 143 VAL A N 1
ATOM 809 C CA . VAL A 1 143 ? 18.70200 75.37900 117.37900 1.000 15.51000 143 VAL A CA 1
ATOM 810 C C . VAL A 1 143 ? 17.43200 75.49300 116.54500 1.000 13.12000 143 VAL A C 1
ATOM 811 O O . VAL A 1 143 ? 16.56400 76.33300 116.78500 1.000 13.53000 143 VAL A O 1
ATOM 815 N N . LYS A 1 144 ? 17.32100 74.57900 115.55600 1.000 13.59000 144 LYS A N 1
ATOM 816 C CA . LYS A 1 144 ? 16.15600 74.33600 114.71400 1.000 14.14000 144 LYS A CA 1
ATOM 817 C C . LYS A 1 144 ? 15.46400 73.04900 115.14900 1.000 12.95000 144 LYS A C 1
ATOM 818 O O . LYS A 1 144 ? 16.14700 72.07300 115.47100 1.000 14.07000 144 LYS A O 1
ATOM 824 N N . PRO A 1 145 ? 14.12900 72.99300 115.14500 1.000 12.64000 145 PRO A N 1
ATOM 825 C CA . PRO A 1 145 ? 13.45000 71.71500 115.40300 1.000 12.26000 145 PRO A CA 1
ATOM 826 C C . PRO A 1 145 ? 13.60500 70.75000 114.23900 1.000 13.36000 145 PRO A C 1
ATOM 827 O O . PRO A 1 145 ? 13.71500 71.15000 113.07600 1.000 14.27000 145 PRO A O 1
ATOM 831 N N . LEU A 1 146 ? 13.60000 69.46000 114.57000 1.000 14.19000 146 LEU A N 1
ATOM 832 C CA . LEU A 1 146 ? 13.60100 68.39100 113.58000 1.000 12.78000 146 LEU A CA 1
ATOM 833 C C . LEU A 1 146 ? 12.23800 67.72500 113.43500 1.000 12.69000 146 LEU A C 1
ATOM 834 O O . LEU A 1 146 ? 12.07700 66.85300 112.57600 1.000 13.43000 146 LEU A O 1
ATOM 839 N N . TYR A 1 147 ? 11.24700 68.12300 114.23400 1.000 11.81000 147 TYR A N 1
ATOM 840 C CA . TYR A 1 147 ? 9.95300 67.45900 114.22700 1.000 10.59000 147 TYR A CA 1
ATOM 841 C C . TYR A 1 147 ? 8.83400 68.48600 114.27800 1.000 11.26000 147 TYR A C 1
ATOM 842 O O . TYR A 1 147 ? 9.03500 69.64000 114.66500 1.000 12.71000 147 TYR A O 1
ATOM 851 N N . MET A 1 148 ? 7.63500 68.04400 113.90600 1.000 11.71000 148 MET A N 1
ATOM 852 C CA . MET A 1 148 ? 6.48000 68.92200 113.98700 1.000 11.79000 148 MET A CA 1
ATOM 853 C C . MET A 1 148 ? 5.22000 68.07900 114.09600 1.000 14.15000 148 MET A C 1
ATOM 854 O O . MET A 1 148 ? 5.20800 66.89500 113.75400 1.000 14.85000 148 MET A O 1
ATOM 859 N N . ARG A 1 149 ? 4.15400 68.71700 114.56700 1.000 10.90000 149 ARG A N 1
ATOM 860 C CA . ARG A 1 149 ? 2.81500 68.14800 114.57200 1.000 10.88000 149 ARG A CA 1
ATOM 861 C C . ARG A 1 149 ? 1.90300 69.14000 113.86300 1.000 12.80000 149 ARG A C 1
ATOM 862 O O . ARG A 1 149 ? 1.92700 70.33700 114.19200 1.000 12.39000 149 ARG A O 1
ATOM 870 N N . PRO A 1 150 ? 1.09600 68.70700 112.90100 1.000 11.44000 150 PRO A N 1
ATOM 871 C CA . PRO A 1 150 ? 0.26900 69.66200 112.15400 1.000 14.18000 150 PRO A CA 1
ATOM 872 C C . PRO A 1 150 ? -0.93000 70.10600 112.97200 1.000 12.34000 150 PRO A C 1
ATOM 873 O O . PRO A 1 150 ? -1.55900 69.29100 113.66600 1.000 14.00000 150 PRO A O 1
ATOM 877 N N . PRO A 1 151 ? -1.27800 71.38900 112.92700 1.000 12.68000 151 PRO A N 1
ATOM 878 C CA . PRO A 1 151 ? -2.53300 71.83500 113.54200 1.000 12.95000 151 PRO A CA 1
ATOM 879 C C . PRO A 1 151 ? -3.70600 71.00800 113.03600 1.000 15.74000 151 PRO A C 1
ATOM 880 O O . PRO A 1 151 ? -3.76100 70.62500 111.86500 1.000 13.97000 151 PRO A O 1
ATOM 884 N N . TYR A 1 152 ? -4.63300 70.70800 113.94000 1.000 16.11000 152 TYR A N 1
ATOM 885 C CA . TYR A 1 152 ? -5.85600 69.96300 113.64000 1.000 17.60000 152 TYR A CA 1
ATOM 886 C C . TYR A 1 152 ? -5.57700 68.54300 113.17900 1.000 18.95000 152 TYR A C 1
ATOM 887 O O . TYR A 1 152 ? -6.50900 67.83500 112.78400 1.000 20.96000 152 TYR A O 1
ATOM 896 N N . GLY A 1 153 ? -4.32500 68.09000 113.25100 1.000 15.49000 153 GLY A N 1
ATOM 897 C CA . GLY A 1 153 ? -3.98800 66.78200 112.72300 1.000 16.60000 153 GLY A CA 1
ATOM 898 C C . GLY A 1 153 ? -4.10600 66.68800 111.22200 1.000 17.94000 153 GLY A C 1
ATOM 899 O O . GLY A 1 153 ? -4.23400 65.58500 110.68500 1.000 17.19000 153 GLY A O 1
ATOM 900 N N . GLU A 1 154 ? -4.05900 67.82500 110.52900 1.000 17.57000 154 GLU A N 1
ATOM 901 C CA . GLU A 1 154 ? -4.37300 67.90600 109.10900 1.000 19.45000 154 GLU A CA 1
ATOM 902 C C . GLU A 1 154 ? -3.08800 68.01700 108.29900 1.000 16.48000 154 GLU A C 1
ATOM 903 O O . GLU A 1 154 ? -2.31400 68.96500 108.47500 1.000 16.60000 154 GLU A O 1
ATOM 909 N N . TYR A 1 155 ? -2.85600 67.04900 107.41700 1.000 17.73000 155 TYR A N 1
ATOM 910 C CA . TYR A 1 155 ? -1.67700 67.10500 106.57100 1.000 15.90000 155 TYR A CA 1
ATOM 911 C C . TYR A 1 155 ? -1.97300 66.39600 105.25900 1.000 17.98000 155 TYR A C 1
ATOM 912 O O . TYR A 1 155 ? -2.98200 65.70200 105.11800 1.000 20.18000 155 TYR A O 1
ATOM 921 N N . ASN A 1 156 ? -1.09000 66.61300 104.28800 1.000 16.12000 156 ASN A N 1
ATOM 922 C CA . ASN A 1 156 ? -1.23600 66.04500 102.95100 1.000 19.11000 156 ASN A CA 1
ATOM 923 C C . ASN A 1 156 ? 0.15600 65.86400 102.35100 1.000 19.83000 156 ASN A C 1
ATOM 924 O O . ASN A 1 156 ? 1.17300 66.00500 103.03800 1.000 19.45000 156 ASN A O 1
ATOM 929 N N . ASP A 1 157 ? 0.20400 65.58500 101.04600 1.000 21.06000 157 ASP A N 1
ATOM 930 C CA . ASP A 1 157 ? 1.48800 65.33400 100.40000 1.000 22.65000 157 ASP A CA 1
ATOM 931 C C . ASP A 1 157 ? 2.33400 66.59700 100.29700 1.000 19.05000 157 ASP A C 1
ATOM 932 O O . ASP A 1 157 ? 3.56700 66.51500 100.34500 1.000 21.81000 157 ASP A O 1
ATOM 937 N N . VAL A 1 158 ? 1.70600 67.76700 100.16300 1.000 20.11000 158 VAL A N 1
ATOM 938 C CA . VAL A 1 158 ? 2.47500 69.00700 100.14300 1.000 20.48000 158 VAL A CA 1
ATOM 939 C C . VAL A 1 158 ? 3.14800 69.22600 101.49000 1.000 21.17000 158 VAL A C 1
ATOM 940 O O . VAL A 1 158 ? 4.33400 69.56700 101.55300 1.000 18.60000 158 VAL A O 1
ATOM 944 N N . VAL A 1 159 ? 2.40900 69.00400 102.58400 1.000 17.89000 159 VAL A N 1
ATOM 945 C CA . VAL A 1 159 ? 2.99100 69.12600 103.92100 1.000 16.70000 159 VAL A CA 1
ATOM 946 C C . VAL A 1 159 ? 4.19400 68.20300 104.06000 1.000 17.69000 159 VAL A C 1
ATOM 947 O O . VAL A 1 159 ? 5.27000 68.61800 104.50100 1.000 18.65000 159 VAL A O 1
ATOM 951 N N . LEU A 1 160 ? 4.03100 66.93400 103.67900 1.000 18.83000 160 LEU A N 1
ATOM 952 C CA . LEU A 1 160 ? 5.13100 65.98600 103.82400 1.000 16.73000 160 LEU A CA 1
ATOM 953 C C . LEU A 1 160 ? 6.32300 66.36700 102.95300 1.000 15.47000 160 LEU A C 1
ATOM 954 O O . LEU A 1 160 ? 7.47600 66.18500 103.35600 1.000 17.40000 160 LEU A O 1
ATOM 959 N N . GLN A 1 161 ? 6.07200 66.90300 101.75400 1.000 17.70000 161 GLN A N 1
ATOM 960 C CA . GLN A 1 161 ? 7.18000 67.33500 100.90400 1.000 19.38000 161 GLN A CA 1
ATOM 961 C C . GLN A 1 161 ? 7.92600 68.52700 101.50100 1.000 18.86000 161 GLN A C 1
ATOM 962 O O . GLN A 1 161 ? 9.16200 68.56300 101.47500 1.000 17.71000 161 GLN A O 1
ATOM 968 N N . VAL A 1 162 ? 7.19600 69.51600 102.02500 1.000 17.50000 162 VAL A N 1
ATOM 969 C CA . VAL A 1 162 ? 7.84400 70.65600 102.67400 1.000 17.88000 162 VAL A CA 1
ATOM 970 C C . VAL A 1 162 ? 8.69100 70.18200 103.84700 1.000 18.30000 162 VAL A C 1
ATOM 971 O O . VAL A 1 162 ? 9.82700 70.63500 104.03600 1.000 17.72000 162 VAL A O 1
ATOM 975 N N . LEU A 1 163 ? 8.15500 69.25300 104.64600 1.000 16.26000 163 LEU A N 1
ATOM 976 C CA . LEU A 1 163 ? 8.91400 68.74300 105.78200 1.000 15.60000 163 LEU A CA 1
ATOM 977 C C . LEU A 1 163 ? 10.19300 68.06000 105.31800 1.000 17.06000 163 LEU A C 1
ATOM 978 O O . LEU A 1 163 ? 11.26800 68.27800 105.88900 1.000 17.94000 163 LEU A O 1
ATOM 983 N N . ARG A 1 164 ? 10.09600 67.23300 104.27100 1.000 16.75000 164 ARG A N 1
ATOM 984 C CA . ARG A 1 164 ? 11.28300 66.58100 103.73300 1.000 18.33000 164 ARG A CA 1
ATOM 985 C C . ARG A 1 164 ? 12.29800 67.61500 103.26200 1.000 17.51000 164 ARG A C 1
ATOM 986 O O . ARG A 1 164 ? 13.48000 67.54200 103.61500 1.000 20.50000 164 ARG A O 1
ATOM 994 N N . ASP A 1 165 ? 11.84100 68.61100 102.49300 1.000 19.37000 165 ASP A N 1
ATOM 995 C CA . ASP A 1 165 ? 12.75600 69.59800 101.92500 1.000 22.57000 165 ASP A CA 1
ATOM 996 C C . ASP A 1 165 ? 13.41600 70.44800 103.00200 1.000 22.11000 165 ASP A C 1
ATOM 997 O O . ASP A 1 165 ? 14.55900 70.89100 102.82900 1.000 23.51000 165 ASP A O 1
ATOM 1002 N N . ARG A 1 166 ? 12.71900 70.69100 104.10600 1.000 17.23000 166 ARG A N 1
ATOM 1003 C CA . ARG A 1 166 ? 13.23700 71.49800 105.19900 1.000 18.62000 166 ARG A CA 1
ATOM 1004 C C . ARG A 1 166 ? 14.02100 70.68200 106.22400 1.000 20.78000 166 ARG A C 1
ATOM 1005 O O . ARG A 1 166 ? 14.43800 71.23200 107.24900 1.000 19.95000 166 ARG A O 1
ATOM 1013 N N . GLY A 1 167 ? 14.23200 69.39200 105.97200 1.000 17.91000 167 GLY A N 1
ATOM 1014 C CA . GLY A 1 167 ? 15.08500 68.58300 106.81700 1.000 20.69000 167 GLY A CA 1
ATOM 1015 C C . GLY A 1 167 ? 14.42600 67.95200 108.02400 1.000 19.36000 167 GLY A C 1
ATOM 1016 O O . GLY A 1 167 ? 15.14300 67.44800 108.89800 1.000 19.54000 167 GLY A O 1
ATOM 1017 N N . TYR A 1 168 ? 13.09700 67.96100 108.10700 1.000 18.00000 168 TYR A N 1
ATOM 1018 C CA . TYR A 1 168 ? 12.43200 67.37500 109.26500 1.000 15.74000 168 TYR A CA 1
ATOM 1019 C C . TYR A 1 168 ? 12.54800 65.86000 109.23900 1.000 16.93000 168 TYR A C 1
ATOM 1020 O O . TYR A 1 168 ? 12.57600 65.22900 108.17500 1.000 18.77000 168 TYR A O 1
ATOM 1029 N N . LYS A 1 169 ? 12.63100 65.27600 110.43300 1.000 13.83000 169 LYS A N 1
ATOM 1030 C CA . LYS A 1 169 ? 12.75400 63.83000 110.56300 1.000 15.42000 169 LYS A CA 1
ATOM 1031 C C . LYS A 1 169 ? 11.44300 63.14100 110.89800 1.000 16.82000 169 LYS A C 1
ATOM 1032 O O . LYS A 1 169 ? 11.39200 61.90900 110.89100 1.000 17.48000 169 LYS A O 1
ATOM 1038 N N . GLY A 1 170 ? 10.38800 63.88500 111.19800 1.000 13.20000 170 GLY A N 1
ATOM 1039 C CA . GLY A 1 170 ? 9.15000 63.21200 111.52300 1.000 14.18000 170 GLY A CA 1
ATOM 1040 C C . GLY A 1 170 ? 7.97600 64.14100 111.71500 1.000 14.27000 170 GLY A C 1
ATOM 1041 O O . GLY A 1 170 ? 8.13700 65.29400 112.14500 1.000 14.20000 170 GLY A O 1
ATOM 1042 N N . LEU A 1 171 ? 6.79400 63.64600 111.36700 1.000 12.35000 171 LEU A N 1
ATOM 1043 C CA . LEU A 1 171 ? 5.52300 64.29600 111.65600 1.000 12.81000 171 LEU A CA 1
ATOM 1044 C C . LEU A 1 171 ? 4.86700 63.49300 112.77100 1.000 15.26000 171 LEU A C 1
ATOM 1045 O O . LEU A 1 171 ? 4.66100 62.28500 112.61900 1.000 13.96000 171 LEU A O 1
ATOM 1050 N N . ILE A 1 172 ? 4.54800 64.14900 113.88600 1.000 11.05000 172 ILE A N 1
ATOM 1051 C CA . ILE A 1 172 ? 4.08900 63.45400 115.08900 1.000 11.16000 172 ILE A CA 1
ATOM 1052 C C . ILE A 1 172 ? 2.59600 63.68400 115.26600 1.000 12.85000 172 ILE A C 1
ATOM 1053 O O . ILE A 1 172 ? 2.16000 64.80600 115.55700 1.000 11.64000 172 ILE A O 1
ATOM 1058 N N . MET A 1 173 ? 1.81300 62.61100 115.13200 1.000 12.08000 173 MET A N 1
ATOM 1059 C CA . MET A 1 173 ? 0.39200 62.64700 115.45400 1.000 11.59000 173 MET A CA 1
ATOM 1060 C C . MET A 1 173 ? 0.18900 62.16100 116.89000 1.000 14.05000 173 MET A C 1
ATOM 1061 O O . MET A 1 173 ? 1.01200 62.46200 117.76200 1.000 12.96000 173 MET A O 1
ATOM 1066 N N . TRP A 1 174 ? -0.88100 61.40700 117.15000 1.000 11.61000 174 TRP A N 1
ATOM 1067 C CA . TRP A 1 174 ? -1.19600 60.92700 118.49100 1.000 10.75000 174 TRP A CA 1
ATOM 1068 C C . TRP A 1 174 ? -2.13900 59.74600 118.33700 1.000 13.85000 174 TRP A C 1
ATOM 1069 O O . TRP A 1 174 ? -2.67300 59.50300 117.25200 1.000 14.25000 174 TRP A O 1
ATOM 1080 N N . ASN A 1 175 ? -2.36100 59.02500 119.43500 1.000 13.17000 175 ASN A N 1
ATOM 1081 C CA . ASN A 1 175 ? -3.33100 57.93900 119.38000 1.000 12.01000 175 ASN A CA 1
ATOM 1082 C C . ASN A 1 175 ? -4.36300 57.94600 120.50300 1.000 13.43000 175 ASN A C 1
ATOM 1083 O O . ASN A 1 175 ? -5.22800 57.06300 120.52200 1.000 13.79000 175 ASN A O 1
ATOM 1088 N N . GLN A 1 176 ? -4.31900 58.91900 121.41800 1.000 11.36000 176 GLN A N 1
ATOM 1089 C CA . GLN A 1 176 ? -5.38500 59.13200 122.38600 1.000 11.11000 176 GLN A CA 1
ATOM 1090 C C . GLN A 1 176 ? -5.54900 60.62700 122.57500 1.000 12.67000 176 GLN A C 1
ATOM 1091 O O . GLN A 1 176 ? -4.56300 61.36600 122.57400 1.000 12.71000 176 GLN A O 1
ATOM 1097 N N . ASP A 1 177 ? -6.79500 61.06100 122.74000 1.000 13.52000 177 ASP A N 1
ATOM 1098 C CA . ASP A 1 177 ? -7.13000 62.47200 122.89800 1.000 12.98000 177 ASP A CA 1
ATOM 1099 C C . ASP A 1 177 ? -7.70000 62.67600 124.29300 1.000 11.75000 177 ASP A C 1
ATOM 1100 O O . ASP A 1 177 ? -8.67500 62.01900 124.67100 1.000 12.82000 177 ASP A O 1
ATOM 1105 N N . SER A 1 178 ? -7.09200 63.58500 125.06000 1.000 12.84000 178 SER A N 1
ATOM 1106 C CA . SER A 1 178 ? -7.62500 63.90300 126.38100 1.000 13.04000 178 SER A CA 1
ATOM 1107 C C . SER A 1 178 ? -9.03300 64.46300 126.29200 1.000 13.09000 178 SER A C 1
ATOM 1108 O O . SER A 1 178 ? -9.81400 64.33600 127.24500 1.000 13.41000 178 SER A O 1
ATOM 1111 N N . GLY A 1 179 ? -9.36900 65.09100 125.17100 1.000 11.82000 179 GLY A N 1
ATOM 1112 C CA . GLY A 1 179 ? -10.62200 65.80400 125.04100 1.000 12.89000 179 GLY A CA 1
ATOM 1113 C C . GLY A 1 179 ? -10.62000 67.19500 125.62100 1.000 13.31000 179 GLY A C 1
ATOM 1114 O O . GLY A 1 179 ? -11.69000 67.80900 125.70200 1.000 12.65000 179 GLY A O 1
ATOM 1115 N N . ASP A 1 180 ? -9.46000 67.72300 126.01900 1.000 10.95000 180 ASP A N 1
ATOM 1116 C CA . ASP A 1 180 ? -9.47400 69.01400 126.69600 1.000 11.24000 180 ASP A CA 1
ATOM 1117 C C . ASP A 1 180 ? -9.84400 70.17900 125.78400 1.000 11.44000 180 ASP A C 1
ATOM 1118 O O . ASP A 1 180 ? -10.11300 71.26600 126.30800 1.000 15.32000 180 ASP A O 1
ATOM 1123 N N . THR A 1 181 ? -9.93000 69.98700 124.46400 1.000 12.70000 181 THR A N 1
ATOM 1124 C CA . THR A 1 181 ? -10.48900 71.02800 123.59800 1.000 12.49000 181 THR A CA 1
ATOM 1125 C C . THR A 1 181 ? -11.78500 70.60400 122.91900 1.000 15.05000 181 THR A C 1
ATOM 1126 O O . THR A 1 181 ? -12.23500 71.29400 121.99700 1.000 16.61000 181 THR A O 1
ATOM 1130 N N . PHE A 1 182 ? -12.39100 69.49100 123.32600 1.000 13.95000 182 PHE A N 1
ATOM 1131 C CA . PHE A 1 182 ? -13.73300 69.17600 122.85600 1.000 14.88000 182 PHE A CA 1
ATOM 1132 C C . PHE A 1 182 ? -14.69400 70.26400 123.31000 1.000 14.78000 182 PHE A C 1
ATOM 1133 O O . PHE A 1 182 ? -14.49300 70.90300 124.34200 1.000 14.79000 182 PHE A O 1
ATOM 1141 N N . THR A 1 183 ? -15.75800 70.46700 122.53600 1.000 14.13000 183 THR A N 1
ATOM 1142 C CA . THR A 1 183 ? -16.78900 71.37900 123.00200 1.000 13.39000 183 THR A CA 1
ATOM 1143 C C . THR A 1 183 ? -18.16000 70.75300 122.76100 1.000 14.20000 183 THR A C 1
ATOM 1144 O O . THR A 1 183 ? -18.46500 70.32100 121.64400 1.000 16.48000 183 THR A O 1
ATOM 1148 N N . PRO A 1 184 ? -18.99800 70.62900 123.79900 1.000 12.32000 184 PRO A N 1
ATOM 1149 C CA . PRO A 1 184 ? -18.75200 70.96400 125.20600 1.000 17.55000 184 PRO A CA 1
ATOM 1150 C C . PRO A 1 184 ? -17.57400 70.18800 125.78400 1.000 14.82000 184 PRO A C 1
ATOM 1151 O O . PRO A 1 184 ? -17.24600 69.10400 125.29500 1.000 17.47000 184 PRO A O 1
ATOM 1155 N N . THR A 1 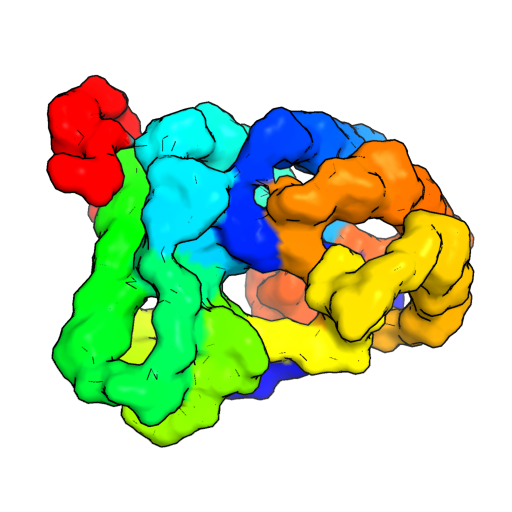185 ? -16.94400 70.77000 126.76800 1.000 16.75000 185 THR A N 1
ATOM 1156 C CA . THR A 1 185 ? -15.68400 70.23700 127.26800 1.000 17.55000 185 THR A CA 1
ATOM 1157 C C . THR A 1 185 ? -15.93700 69.27700 128.41900 1.000 18.44000 185 THR A C 1
ATOM 1158 O O . THR A 1 185 ? -16.69100 69.61400 129.34400 1.000 19.09000 185 THR A O 1
ATOM 1162 N N . PRO A 1 186 ? -15.32800 68.09600 128.39800 1.000 14.94000 186 PRO A N 1
ATOM 1163 C CA . PRO A 1 186 ? -15.45700 67.18500 129.53700 1.000 13.98000 186 PRO A CA 1
ATOM 1164 C C . PRO A 1 186 ? -14.86100 67.80900 130.78600 1.000 14.52000 186 PRO A C 1
ATOM 1165 O O . PRO A 1 186 ? -13.98300 68.67300 130.72900 1.000 17.07000 186 PRO A O 1
ATOM 1169 N N . SER A 1 187 ? -15.34700 67.34800 131.93300 1.000 13.42000 187 SER A N 1
ATOM 1170 C CA . SER A 1 187 ? -14.78900 67.81100 133.19000 1.000 12.93000 187 SER A CA 1
ATOM 1171 C C . SER A 1 187 ? -13.39200 67.24000 133.38600 1.000 14.07000 187 SER A C 1
ATOM 1172 O O . SER A 1 187 ? -13.02400 66.21700 132.79700 1.000 13.55000 187 SER A O 1
ATOM 1175 N N . SER A 1 188 ? -12.61600 67.89800 134.25300 1.000 12.60000 188 SER A N 1
ATOM 1176 C CA . SER A 1 188 ? -11.31200 67.34500 134.60900 1.000 12.24000 188 SER A CA 1
ATOM 1177 C C . SER A 1 188 ? -11.45200 65.92800 135.13800 1.000 11.75000 188 SER A C 1
ATOM 1178 O O . SER A 1 188 ? -10.64300 65.05700 134.80800 1.000 13.21000 188 SER A O 1
ATOM 1181 N N . ALA A 1 189 ? -12.49000 65.66800 135.94200 1.000 13.82000 189 ALA A N 1
ATOM 1182 C CA . ALA A 1 189 ? -12.68600 64.31600 136.46100 1.000 12.21000 189 ALA A CA 1
ATOM 1183 C C . ALA A 1 189 ? -12.88800 63.31100 135.33400 1.000 13.61000 189 ALA A C 1
ATOM 1184 O O . ALA A 1 189 ? -12.37600 62.18500 135.39700 1.000 13.94000 189 ALA A O 1
ATOM 1186 N N . GLN A 1 190 ? -13.63800 63.70000 134.29400 1.000 13.05000 190 GLN A N 1
ATOM 1187 C CA . GLN A 1 190 ? -13.85400 62.81300 133.15400 1.000 12.51000 190 GLN A CA 1
ATOM 1188 C C . GLN A 1 190 ? -12.55400 62.54500 132.41000 1.000 11.68000 190 GLN A C 1
ATOM 1189 O O . GLN A 1 190 ? -12.28600 61.40800 132.00000 1.000 13.24000 190 GLN A O 1
ATOM 1195 N N . ILE A 1 191 ? -11.74800 63.59400 132.20400 1.000 12.35000 191 ILE A N 1
ATOM 1196 C CA . ILE A 1 191 ? -10.47800 63.44800 131.49500 1.000 9.84000 191 ILE A CA 1
ATOM 1197 C C . ILE A 1 191 ? -9.53200 62.55500 132.28400 1.000 9.04000 191 ILE A C 1
ATOM 1198 O O . ILE A 1 191 ? -8.87800 61.66700 131.72900 1.000 11.42000 191 ILE A O 1
ATOM 1203 N N . ILE A 1 192 ? -9.43400 62.80000 133.59300 1.000 11.77000 192 ILE A N 1
ATOM 1204 C CA . ILE A 1 192 ? -8.59200 61.96700 134.44700 1.000 12.39000 192 ILE A CA 1
ATOM 1205 C C . ILE A 1 192 ? -9.03500 60.51400 134.36800 1.000 12.94000 192 ILE A C 1
ATOM 1206 O O . ILE A 1 192 ? -8.20400 59.59500 134.31400 1.000 12.77000 192 ILE A O 1
ATOM 1211 N N . ASP A 1 193 ? -10.34800 60.27500 134.33900 1.000 12.50000 193 ASP A N 1
ATOM 1212 C CA . ASP A 1 193 ? -10.81900 58.89400 134.28500 1.000 11.76000 193 ASP A CA 1
ATOM 1213 C C . ASP A 1 193 ? -10.48300 58.24100 132.94500 1.000 12.11000 193 ASP A C 1
ATOM 1214 O O . ASP A 1 193 ? -10.12600 57.05800 132.90300 1.000 13.34000 193 ASP A O 1
ATOM 1219 N N . SER A 1 194 ? -10.57300 58.99300 131.84400 1.000 12.53000 194 SER A N 1
ATOM 1220 C CA . SER A 1 194 ? -10.11500 58.47100 130.56100 1.000 11.62000 194 SER A CA 1
ATOM 1221 C C . SER A 1 194 ? -8.65200 58.05400 130.62700 1.000 12.65000 194 SER A C 1
ATOM 1222 O O . SER A 1 194 ? -8.27400 57.00900 130.08100 1.000 14.28000 194 SER A O 1
ATOM 1225 N N . TYR A 1 195 ? -7.81300 58.85200 131.29900 1.000 11.36000 195 TYR A N 1
ATOM 1226 C CA . TYR A 1 195 ? -6.39500 58.51000 131.39200 1.000 10.72000 195 TYR A CA 1
ATOM 1227 C C . TYR A 1 195 ? -6.16300 57.19600 132.12400 1.000 12.27000 195 TYR A C 1
ATOM 1228 O O . TYR A 1 195 ? -5.13800 56.54500 131.89200 1.000 12.90000 195 TYR A O 1
ATOM 1237 N N . ARG A 1 196 ? -7.08900 56.79300 133.00700 1.000 12.99000 196 ARG A N 1
ATOM 1238 C CA . ARG A 1 196 ? -6.91200 55.54400 133.74500 1.000 13.35000 196 ARG A CA 1
ATOM 1239 C C . ARG A 1 196 ? -6.96900 54.32000 132.84200 1.000 12.97000 196 ARG A C 1
ATOM 1240 O O . ARG A 1 196 ? -6.55300 53.23600 133.26800 1.000 13.57000 196 ARG A O 1
ATOM 1248 N N . SER A 1 197 ? -7.48900 54.45300 131.62400 1.000 13.34000 197 SER A N 1
ATOM 1249 C CA . SER A 1 197 ? -7.55200 53.32700 130.70500 1.000 12.45000 197 SER A CA 1
ATOM 1250 C C . SER A 1 197 ? -6.75100 53.52600 129.42400 1.000 15.05000 197 SER A C 1
ATOM 1251 O O . SER A 1 197 ? -6.77800 52.64300 128.55800 1.000 16.07000 197 SER A O 1
ATOM 1254 N N . PHE A 1 198 ? -6.02000 54.62400 129.28500 1.000 14.08000 198 PHE A N 1
ATOM 1255 C CA . PHE A 1 198 ? -5.08300 54.73700 128.17000 1.000 13.07000 198 PHE A CA 1
ATOM 1256 C C . PHE A 1 198 ? -3.95600 53.72700 128.36700 1.000 14.39000 198 PHE A C 1
ATOM 1257 O O . PHE A 1 198 ? -3.32000 53.71300 129.42600 1.000 16.85000 198 PHE A O 1
ATOM 1265 N N . PRO A 1 199 ? -3.67200 52.88400 127.39300 1.000 15.06000 199 PRO A N 1
ATOM 1266 C CA . PRO A 1 199 ? -2.69200 51.81500 127.59300 1.000 15.56000 199 PRO A CA 1
ATOM 1267 C C . PRO A 1 199 ? -1.25500 52.28800 127.38800 1.000 15.81000 199 PRO A C 1
ATOM 1268 O O . PRO A 1 199 ? -0.98800 53.42900 126.99700 1.000 14.69000 199 PRO A O 1
ATOM 1272 N N . GLU A 1 200 ? -0.31800 51.37700 127.67400 1.000 14.28000 200 GLU A N 1
ATOM 1273 C CA . GLU A 1 200 ? 1.08000 51.62900 127.35700 1.000 11.53000 200 GLU A CA 1
ATOM 1274 C C . GLU A 1 200 ? 1.21400 52.03600 125.89500 1.000 13.67000 200 GLU A C 1
ATOM 1275 O O . GLU A 1 200 ? 0.41500 51.63900 125.03900 1.000 13.87000 200 GLU A O 1
ATOM 1281 N N . LYS A 1 201 ? 2.23600 52.85200 125.62800 1.000 10.94000 201 LYS A N 1
ATOM 1282 C CA . LYS A 1 201 ? 2.68300 53.32400 124.30800 1.000 10.63000 201 LYS A CA 1
ATOM 1283 C C . LYS A 1 201 ? 1.75000 54.39900 123.76800 1.000 12.81000 201 LYS A C 1
ATOM 1284 O O . LYS A 1 201 ? 1.89100 54.80400 122.60700 1.000 12.56000 201 LYS A O 1
ATOM 1290 N N . THR A 1 202 ? 0.82800 54.90100 124.59000 1.000 11.62000 202 THR A N 1
ATOM 1291 C CA . THR A 1 202 ? -0.01700 56.02200 124.19400 1.000 10.45000 202 THR A CA 1
ATOM 1292 C C . THR A 1 202 ? 0.81800 57.26200 123.91100 1.000 11.91000 202 THR A C 1
ATOM 1293 O O . THR A 1 202 ? 1.77400 57.57100 124.63000 1.000 11.84000 202 THR A O 1
ATOM 1297 N N . ILE A 1 203 ? 0.45200 57.96700 122.84800 1.000 9.56000 203 ILE A N 1
ATOM 1298 C CA . ILE A 1 203 ? 0.85700 59.35300 122.64200 1.000 8.50000 203 ILE A CA 1
ATOM 1299 C C . ILE A 1 203 ? -0.41000 60.16700 122.85100 1.000 9.99000 203 ILE A C 1
ATOM 1300 O O . ILE A 1 203 ? -1.33200 60.10500 122.02700 1.000 10.90000 203 ILE A O 1
ATOM 1305 N N . SER A 1 204 ? -0.49200 60.89200 123.96900 1.000 9.32000 204 SER A N 1
ATOM 1306 C CA . SER A 1 204 ? -1.73500 61.55400 124.36200 1.000 9.48000 204 SER A CA 1
ATOM 1307 C C . SER A 1 204 ? -1.71300 63.01900 123.94700 1.000 10.39000 204 SER A C 1
ATOM 1308 O O . SER A 1 204 ? -0.71600 63.71900 124.15600 1.000 11.96000 204 SER A O 1
ATOM 1311 N N . LEU A 1 205 ? -2.81700 63.47000 123.36200 1.000 9.97000 205 LEU A N 1
ATOM 1312 C CA . LEU A 1 205 ? -2.97100 64.86600 122.96800 1.000 9.56000 205 LEU A CA 1
ATOM 1313 C C . LEU A 1 205 ? -3.57500 65.67500 124.11300 1.000 12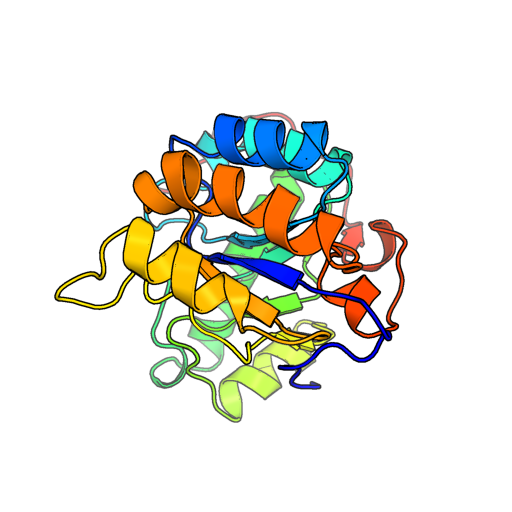.84000 205 LEU A C 1
ATOM 1314 O O . LEU A 1 205 ? -4.64500 65.33800 124.62800 1.000 11.32000 205 LEU A O 1
ATOM 1319 N N . ASN A 1 206 ? -2.87600 66.73500 124.51000 1.000 10.90000 206 ASN A N 1
ATOM 1320 C CA . ASN A 1 206 ? -3.36300 67.73400 125.45200 1.000 8.38000 206 ASN A CA 1
ATOM 1321 C C . ASN A 1 206 ? -3.00700 69.10700 124.90000 1.000 9.18000 206 ASN A C 1
ATOM 1322 O O . ASN A 1 206 ? -2.19900 69.23100 123.98000 1.000 10.84000 206 ASN A O 1
ATOM 1327 N N . HIS A 1 207 ? -3.59300 70.14400 125.49400 1.000 9.80000 207 HIS A N 1
ATOM 1328 C CA . HIS A 1 207 ? -3.33100 71.52300 125.08900 1.000 9.67000 207 HIS A CA 1
ATOM 1329 C C . HIS A 1 207 ? -2.97300 72.33200 126.32500 1.000 11.74000 207 HIS A C 1
ATOM 1330 O O . HIS A 1 207 ? -3.77100 72.40900 127.26700 1.000 13.44000 207 HIS A O 1
ATOM 1337 N N . GLU A 1 208 ? -1.77600 72.92600 126.33800 1.000 12.79000 208 GLU A N 1
ATOM 1338 C CA . GLU A 1 208 ? -1.40100 73.62500 127.56300 1.000 13.17000 208 GLU A CA 1
ATOM 1339 C C . GLU A 1 208 ? -2.02200 75.00800 127.64600 1.000 13.41000 208 GLU A C 1
ATOM 1340 O O . GLU A 1 208 ? -1.76800 75.72800 128.61700 1.000 13.80000 208 GLU A O 1
ATOM 1346 N N . ILE A 1 209 ? -2.87200 75.37100 126.68100 1.000 11.49000 209 ILE A N 1
ATOM 1347 C CA . ILE A 1 209 ? -3.65900 76.59800 126.78700 1.000 11.68000 209 ILE A CA 1
ATOM 1348 C C . ILE A 1 209 ? -4.92700 76.40000 127.60100 1.000 14.46000 209 ILE A C 1
ATOM 1349 O O . ILE A 1 209 ? -5.70800 77.34700 127.75200 1.000 14.66000 209 ILE A O 1
ATOM 1354 N N . LYS A 1 210 ? -5.16300 75.20100 128.14100 1.000 11.46000 210 LYS A N 1
ATOM 1355 C CA . LYS A 1 210 ? -6.31100 74.94300 129.00500 1.000 12.53000 210 LYS A CA 1
ATOM 1356 C C . LYS A 1 210 ? -5.85700 74.90900 130.46000 1.000 11.99000 210 LYS A C 1
ATOM 1357 O O . LYS A 1 210 ? -5.04900 74.05400 130.84700 1.000 11.64000 210 LYS A O 1
ATOM 1363 N N . ASP A 1 211 ? -6.38000 75.84000 131.26700 1.000 14.82000 211 ASP A N 1
ATOM 1364 C CA . ASP A 1 211 ? -5.93000 75.93400 132.65100 1.000 12.15000 211 ASP A CA 1
ATOM 1365 C C . ASP A 1 211 ? -6.16100 74.63600 133.41900 1.000 13.40000 211 ASP A C 1
ATOM 1366 O O . ASP A 1 211 ? -5.29600 74.21400 134.19600 1.000 14.29000 211 ASP A O 1
ATOM 1371 N N . PHE A 1 212 ? -7.29700 73.97000 133.19200 1.000 13.11000 212 PHE A N 1
ATOM 1372 C CA . PHE A 1 212 ? -7.59900 72.76300 133.96100 1.000 12.16000 212 PHE A CA 1
ATOM 1373 C C . PHE A 1 212 ? -6.69000 71.60500 133.57400 1.000 10.53000 212 PHE A C 1
ATOM 1374 O O . PHE A 1 212 ? -6.44800 70.70800 134.39300 1.000 11.71000 212 PHE A O 1
ATOM 1382 N N . THR A 1 213 ? -6.18400 71.59600 132.34400 1.000 11.62000 213 THR A N 1
ATOM 1383 C CA . THR A 1 213 ? -5.21000 70.56700 131.98600 1.000 11.13000 213 THR A CA 1
ATOM 1384 C C . THR A 1 213 ? -3.96300 70.69400 132.85000 1.000 11.75000 213 THR A C 1
ATOM 1385 O O . THR A 1 213 ? -3.43600 69.69300 133.35400 1.000 11.91000 213 THR A O 1
ATOM 1389 N N . VAL A 1 214 ? -3.49800 71.92900 133.05700 1.000 11.01000 214 VAL A N 1
ATOM 1390 C CA . VAL A 1 214 ? -2.28400 72.16600 133.83000 1.000 10.55000 214 VAL A CA 1
ATOM 1391 C C . VAL A 1 214 ? -2.53900 71.98600 135.31800 1.000 12.31000 214 VAL A C 1
ATOM 1392 O O . VAL A 1 214 ? -1.72500 71.38600 136.02900 1.000 15.00000 214 VAL A O 1
ATOM 1396 N N . ASP A 1 215 ? -3.65800 72.51500 135.81500 1.000 14.69000 215 ASP A N 1
ATOM 1397 C CA . ASP A 1 215 ? -3.89900 72.62900 137.25000 1.000 14.78000 215 ASP A CA 1
ATOM 1398 C C . ASP A 1 215 ? -4.57600 71.41100 137.85000 1.000 13.92000 215 ASP A C 1
ATOM 1399 O O . ASP A 1 215 ? -4.42600 71.16100 139.05300 1.000 14.39000 215 ASP A O 1
ATOM 1404 N N . GLN A 1 216 ? -5.34000 70.66200 137.05800 1.000 12.84000 216 GLN A N 1
ATOM 1405 C CA . GLN A 1 216 ? -6.10200 69.53600 137.57800 1.000 12.26000 216 GLN A CA 1
ATOM 1406 C C . GLN A 1 216 ? -5.72200 68.21700 136.93100 1.000 11.67000 216 GLN A C 1
ATOM 1407 O O . GLN A 1 216 ? -5.46700 67.23500 137.63900 1.000 13.40000 216 GLN A O 1
ATOM 1413 N N . VAL A 1 217 ? -5.69900 68.15000 135.59900 1.000 12.33000 217 VAL A N 1
ATOM 1414 C CA . VAL A 1 217 ? -5.52700 66.85600 134.93800 1.000 10.23000 217 VAL A CA 1
ATOM 1415 C C . VAL A 1 217 ? -4.11200 66.32800 135.14200 1.000 11.24000 217 VAL A C 1
ATOM 1416 O O . VAL A 1 217 ? -3.91600 65.22000 135.64800 1.000 11.64000 217 VAL A O 1
ATOM 1420 N N . ILE A 1 218 ? -3.10100 67.08900 134.71400 1.000 11.77000 218 ILE A N 1
ATOM 1421 C CA . ILE A 1 218 ? -1.72800 66.57200 134.75000 1.000 9.91000 218 ILE A CA 1
ATOM 1422 C C . ILE A 1 218 ? -1.27100 66.25700 136.16900 1.000 11.43000 218 ILE A C 1
ATOM 1423 O O . ILE A 1 218 ? -0.64700 65.19900 136.37800 1.000 10.93000 218 ILE A O 1
ATOM 1428 N N . PRO A 1 219 ? -1.55200 67.07300 137.18800 1.000 11.70000 219 PRO A N 1
ATOM 1429 C CA . PRO A 1 219 ? -1.14900 66.65900 138.54500 1.000 12.45000 219 PRO A CA 1
ATOM 1430 C C . PRO A 1 219 ? -1.80800 65.37300 138.99700 1.000 12.29000 219 PRO A C 1
ATOM 1431 O O . PRO A 1 219 ? -1.22400 64.64500 139.81700 1.000 13.64000 219 PRO A O 1
ATOM 1435 N N . ALA A 1 220 ? -3.00800 65.07400 138.49600 1.000 12.64000 220 ALA A N 1
ATOM 1436 C CA . ALA A 1 220 ? -3.65600 63.82000 138.87400 1.000 11.87000 220 ALA A CA 1
ATOM 1437 C C . ALA A 1 220 ? -3.12700 62.64400 138.07100 1.000 11.72000 220 ALA A C 1
ATOM 1438 O O . ALA A 1 220 ? -3.00400 61.52900 138.60200 1.000 13.01000 220 ALA A O 1
ATOM 1440 N N . VAL A 1 221 ? -2.82800 62.85100 136.79000 1.000 12.70000 221 VAL A N 1
ATOM 1441 C CA . VAL A 1 221 ? -2.53700 61.69200 135.95800 1.000 11.00000 221 VAL A CA 1
ATOM 1442 C C . VAL A 1 221 ? -1.07500 61.27000 136.00700 1.000 12.48000 221 VAL A C 1
ATOM 1443 O O . VAL A 1 221 ? -0.78200 60.09300 135.76500 1.000 11.41000 221 VAL A O 1
ATOM 1447 N N . ILE A 1 222 ? -0.14500 62.16900 136.35200 1.000 11.47000 222 ILE A N 1
ATOM 1448 C CA . ILE A 1 222 ? 1.24600 61.73800 136.49800 1.000 9.25000 222 ILE A CA 1
ATOM 1449 C C . ILE A 1 222 ? 1.36900 60.59900 137.50300 1.000 11.64000 222 ILE A C 1
ATOM 1450 O O . ILE A 1 222 ? 1.95300 59.56200 137.15400 1.000 11.52000 222 ILE A O 1
ATOM 1455 N N . PRO A 1 223 ? 0.83400 60.69600 138.72800 1.000 13.21000 223 PRO A N 1
ATOM 1456 C CA . PRO A 1 223 ? 0.95500 59.54400 139.64000 1.000 12.98000 223 PRO A CA 1
ATOM 1457 C C . PRO A 1 223 ? 0.20100 58.31900 139.16200 1.000 12.82000 223 PRO A C 1
ATOM 1458 O O . PRO A 1 223 ? 0.68500 57.20000 139.36200 1.000 12.65000 223 PRO A O 1
ATOM 1462 N N . ILE A 1 224 ? -0.97600 58.49100 138.55400 1.000 11.48000 224 ILE A N 1
ATOM 1463 C CA . ILE A 1 224 ? -1.70600 57.34200 138.01300 1.000 10.55000 224 ILE A CA 1
ATOM 1464 C C . ILE A 1 224 ? -0.82400 56.57100 137.04300 1.000 11.31000 224 ILE A C 1
ATOM 1465 O O . ILE A 1 224 ? -0.71200 55.33700 137.10800 1.000 11.33000 224 ILE A O 1
ATOM 1470 N N . LEU A 1 225 ? -0.18800 57.29200 136.12100 1.000 10.58000 225 LEU A N 1
ATOM 1471 C CA . LEU A 1 225 ? 0.56600 56.64000 135.06000 1.000 10.53000 225 LEU A CA 1
ATOM 1472 C C . LEU A 1 225 ? 1.88000 56.07000 135.58200 1.000 11.51000 225 LEU A C 1
ATOM 1473 O O . LEU A 1 225 ? 2.25200 54.94500 135.23100 1.000 11.51000 225 LEU A O 1
ATOM 1478 N N . GLN A 1 226 ? 2.60600 56.82900 136.40900 1.000 10.75000 226 GLN A N 1
ATOM 1479 C CA . GLN A 1 226 ? 3.86600 56.31400 136.94300 1.000 10.13000 226 GLN A CA 1
ATOM 1480 C C . GLN A 1 226 ? 3.63500 55.13300 137.87700 1.000 12.05000 226 GLN A C 1
ATOM 1481 O O . GLN A 1 226 ? 4.40900 54.16500 137.85400 1.000 12.08000 226 GLN A O 1
ATOM 1487 N N . GLN A 1 227 ? 2.58500 55.19100 138.70100 1.000 11.80000 227 GLN A N 1
ATOM 1488 C CA . GLN A 1 227 ? 2.38800 54.14800 139.70400 1.000 11.31000 227 GLN A CA 1
ATOM 1489 C C . GLN A 1 227 ? 1.95000 52.83100 139.08200 1.000 13.03000 227 GLN A C 1
ATOM 1490 O O . GLN A 1 227 ? 2.15800 51.78000 139.69700 1.000 12.96000 227 GLN A O 1
ATOM 1496 N N . LYS A 1 228 ? 1.35300 52.85900 137.88900 1.000 11.78000 228 LYS A N 1
ATOM 1497 C CA . LYS A 1 228 ? 0.96200 51.62700 137.21800 1.000 10.96000 228 LYS A CA 1
ATOM 1498 C C . LYS A 1 228 ? 2.05600 51.08400 136.30300 1.000 10.69000 228 LYS A C 1
ATOM 1499 O O . LYS A 1 228 ? 1.81400 50.11300 135.58300 1.000 11.46000 228 LYS A O 1
ATOM 1505 N N . GLY A 1 229 ? 3.24200 51.68600 136.31500 1.000 12.45000 229 GLY A N 1
ATOM 1506 C CA . GLY A 1 229 ? 4.38100 51.12900 135.61500 1.000 11.35000 229 GLY A CA 1
ATOM 1507 C C . GLY A 1 229 ? 4.78900 51.82500 134.33600 1.000 12.49000 229 GLY A C 1
ATOM 1508 O O . GLY A 1 229 ? 5.66600 51.31500 133.62800 1.000 14.74000 229 GLY A O 1
ATOM 1509 N N . PHE A 1 230 ? 4.19100 52.96200 134.01000 1.000 11.33000 230 PHE A N 1
ATOM 1510 C CA . PHE A 1 230 ? 4.54300 53.63000 132.76900 1.000 10.64000 230 PHE A CA 1
ATOM 1511 C C . PHE A 1 230 ? 5.65700 54.64700 132.98900 1.000 12.81000 230 PHE A C 1
ATOM 1512 O O . PHE A 1 230 ? 5.76400 55.27900 134.04400 1.000 14.03000 230 PHE A O 1
ATOM 1520 N N . SER A 1 231 ? 6.50100 54.77000 131.97400 1.000 10.72000 231 SER A N 1
ATOM 1521 C CA . SER A 1 231 ? 7.60600 55.71600 131.94300 1.000 10.03000 231 SER A CA 1
ATOM 1522 C C . SER A 1 231 ? 7.18400 56.91100 131.09800 1.000 11.58000 231 SER A C 1
ATOM 1523 O O . SER A 1 231 ? 6.92400 56.75400 129.90200 1.000 11.68000 231 SER A O 1
ATOM 1526 N N . LEU A 1 232 ? 7.13700 58.10000 131.71300 1.000 10.11000 232 LEU A N 1
ATOM 1527 C CA . LEU A 1 232 ? 6.64500 59.31900 131.06100 1.000 10.41000 232 LEU A CA 1
ATOM 1528 C C . LEU A 1 232 ? 7.78300 59.94100 130.25300 1.000 12.04000 232 LEU A C 1
ATOM 1529 O O . LEU A 1 232 ? 8.57100 60.75700 130.74600 1.000 13.33000 232 LEU A O 1
ATOM 1534 N N . GLN A 1 233 ? 7.86200 59.53800 128.98600 1.000 11.20000 233 GLN A N 1
ATOM 1535 C CA . GLN A 1 233 ? 8.96100 59.86100 128.09100 1.000 12.03000 233 GLN A CA 1
ATOM 1536 C C . GLN A 1 233 ? 8.54600 60.88700 127.04500 1.000 11.40000 233 GLN A C 1
ATOM 1537 O O . GLN A 1 233 ? 7.36100 61.08000 126.76600 1.000 12.70000 233 GLN A O 1
ATOM 1543 N N . THR A 1 234 ? 9.55000 61.53600 126.45400 1.000 11.29000 234 THR A N 1
ATOM 1544 C CA . THR A 1 234 ? 9.31100 62.31100 125.24400 1.000 10.80000 234 THR A CA 1
ATOM 1545 C C . THR A 1 234 ? 8.96200 61.39000 124.08200 1.000 12.31000 234 THR A C 1
ATOM 1546 O O . THR A 1 234 ? 9.24400 60.18700 124.09400 1.000 12.91000 234 THR A O 1
ATOM 1550 N N . VAL A 1 235 ? 8.35100 61.97700 123.04600 1.000 10.99000 235 VAL A N 1
ATOM 1551 C CA . VAL A 1 235 ? 7.99900 61.18300 121.87000 1.000 11.00000 235 VAL A CA 1
ATOM 1552 C C . VAL A 1 235 ? 9.22200 60.54100 121.22200 1.000 11.57000 235 VAL A C 1
ATOM 1553 O O . VAL A 1 235 ? 9.18000 59.33400 120.95300 1.000 11.33000 235 VAL A O 1
ATOM 1557 N N . PRO A 1 236 ? 10.31600 61.25800 120.93100 1.000 10.60000 236 PRO A N 1
ATOM 1558 C CA . PRO A 1 236 ? 11.45400 60.55800 120.29900 1.000 12.01000 236 PRO A CA 1
ATOM 1559 C C . PRO A 1 236 ? 11.98100 59.39600 121.12500 1.000 14.06000 236 PRO A C 1
ATOM 1560 O O . PRO A 1 236 ? 12.27700 58.32700 120.57000 1.000 15.49000 236 PRO A O 1
ATOM 1564 N N . GLU A 1 237 ? 12.09600 59.55800 122.44700 1.000 14.28000 237 GLU A N 1
ATOM 1565 C CA . GLU A 1 237 ? 12.54800 58.42400 123.25100 1.000 13.28000 237 GLU A CA 1
ATOM 1566 C C . GLU A 1 237 ? 11.56600 57.26800 123.16300 1.000 15.89000 237 GLU A C 1
ATOM 1567 O O . GLU A 1 237 ? 11.97200 56.10700 123.01900 1.000 14.53000 237 GLU A O 1
ATOM 1573 N N . CYS A 1 238 ? 10.26500 57.56300 123.23600 1.000 11.83000 238 CYS A N 1
ATOM 1574 C CA . CYS A 1 238 ? 9.29300 56.47800 123.26000 1.000 11.81000 238 CYS A CA 1
ATOM 1575 C C . CYS A 1 238 ? 9.17300 55.79100 121.90900 1.000 13.24000 238 CYS A C 1
ATOM 1576 O O . CYS A 1 238 ? 8.66300 54.66800 121.84300 1.000 12.75000 238 CYS A O 1
ATOM 1579 N N . LEU A 1 239 ? 9.65000 56.42700 120.83800 1.000 13.51000 239 LEU A N 1
ATOM 1580 C CA . LEU A 1 239 ? 9.69100 55.81300 119.51900 1.000 14.92000 239 LEU A CA 1
ATOM 1581 C C . LEU A 1 239 ? 10.95800 55.01600 119.27700 1.000 17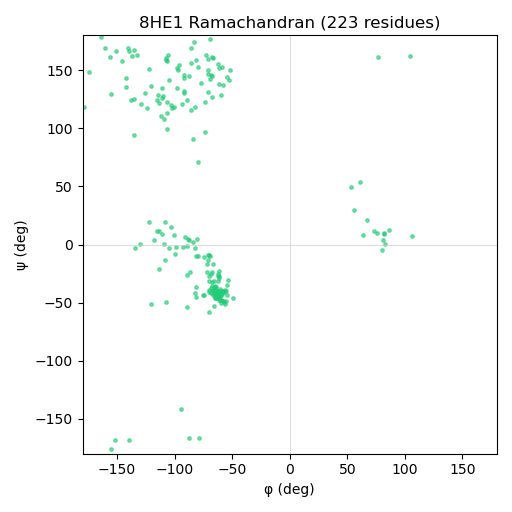.19000 239 LEU A C 1
ATOM 1582 O O . LEU A 1 239 ? 11.15000 54.51000 118.16500 1.000 19.19000 239 LEU A O 1
ATOM 1587 N N . GLY A 1 240 ? 11.82800 54.90100 120.27500 1.000 16.83000 240 GLY A N 1
ATOM 1588 C CA . GLY A 1 240 ? 13.08400 54.21300 120.04500 1.000 20.65000 240 GLY A CA 1
ATOM 1589 C C . GLY A 1 240 ? 14.05800 55.00800 119.22000 1.000 23.91000 240 GLY A C 1
ATOM 1590 O O . GLY A 1 240 ? 15.05900 54.45900 118.74700 1.000 23.67000 240 GLY A O 1
ATOM 1591 N N . LEU A 1 241 ? 13.77200 56.28300 119.00700 1.000 18.14000 241 LEU A N 1
ATOM 1592 C CA . LEU A 1 241 ? 14.75000 57.20500 118.46500 1.000 18.87000 241 LEU A CA 1
ATOM 1593 C C . LEU A 1 241 ? 15.66300 57.57300 119.63500 1.000 27.63000 241 LEU A C 1
ATOM 1594 O O . LEU A 1 241 ? 15.65300 56.92700 120.68800 1.000 28.68000 241 LEU A O 1
ATOM 1599 N N . SER A 1 242 ? 16.47200 58.60000 119.48200 1.000 25.90000 242 SER A N 1
ATOM 1600 C CA . SER A 1 242 ? 17.43600 58.91900 120.52300 1.000 20.60000 242 SER A CA 1
ATOM 1601 C C . SER A 1 242 ? 16.75700 59.44400 121.78600 1.000 19.63000 242 SER A C 1
ATOM 1602 O O . SER A 1 242 ? 15.78000 60.19500 121.72200 1.000 21.01000 242 SER A O 1
ATOM 1605 N N . SER A 1 243 ? 17.28800 59.05200 122.94400 1.000 17.03000 243 SER A N 1
ATOM 1606 C CA . SER A 1 243 ? 16.90400 59.66300 124.21100 1.000 17.74000 243 SER A CA 1
ATOM 1607 C C . SER A 1 243 ? 17.75700 60.87600 124.56400 1.000 18.88000 243 SER A C 1
ATOM 1608 O O . SER A 1 243 ? 17.51900 61.50800 125.60100 1.000 19.55000 243 SER A O 1
ATOM 1611 N N . ASP A 1 244 ? 18.73700 61.21500 123.73000 1.000 15.34000 244 ASP A N 1
ATOM 1612 C CA . ASP A 1 244 ? 19.57900 62.38400 123.95700 1.000 16.18000 244 ASP A CA 1
ATOM 1613 C C . ASP A 1 244 ? 18.89800 63.61700 123.37900 1.000 12.50000 244 ASP A C 1
ATOM 1614 O O . ASP A 1 244 ? 18.72000 63.69400 122.15600 1.000 14.91000 244 ASP A O 1
ATOM 1619 N N . PRO A 1 245 ? 18.52100 64.59600 124.20200 1.000 13.49000 245 PRO A N 1
ATOM 1620 C CA . PRO A 1 245 ? 17.81600 65.77500 123.66800 1.000 12.42000 245 PRO A CA 1
ATOM 1621 C C . PRO A 1 245 ? 18.54300 66.46000 122.52600 1.000 13.54000 245 PRO A C 1
ATOM 1622 O O . PRO A 1 245 ? 17.89600 67.03700 121.63900 1.000 13.63000 245 PRO A O 1
ATOM 1626 N N . ALA A 1 246 ? 19.87800 66.41500 122.51400 1.000 13.87000 246 ALA A N 1
ATOM 1627 C CA . ALA A 1 246 ? 20.61700 67.07100 121.44200 1.000 13.26000 246 ALA A CA 1
ATOM 1628 C C . ALA A 1 246 ? 20.29000 66.48100 120.07900 1.000 13.37000 246 ALA A C 1
ATOM 1629 O O . ALA A 1 246 ? 20.46100 67.16100 119.06300 1.000 15.45000 246 ALA A O 1
ATOM 1631 N N . ASP A 1 247 ? 19.80900 65.23900 120.03100 1.000 15.33000 247 ASP A N 1
ATOM 1632 C CA . ASP A 1 247 ? 19.49300 64.61000 118.75800 1.000 13.32000 247 ASP A CA 1
ATOM 1633 C C . ASP A 1 247 ? 18.12600 65.00000 118.22100 1.000 15.60000 247 ASP A C 1
ATOM 1634 O O . ASP A 1 247 ? 17.76700 64.57300 117.11600 1.000 16.52000 247 ASP A O 1
ATOM 1639 N N . TRP A 1 248 ? 17.36000 65.79800 118.96000 1.000 14.17000 248 TRP A N 1
ATOM 1640 C CA . TRP A 1 248 ? 16.03800 66.21500 118.50700 1.000 14.70000 248 TRP A CA 1
ATOM 1641 C C . TRP A 1 248 ? 16.07200 67.54200 117.76700 1.000 14.68000 248 TRP A C 1
ATOM 1642 O O . TRP A 1 248 ? 15.02100 68.00600 117.30200 1.000 14.27000 248 TRP A O 1
ATOM 1653 N N . TYR A 1 249 ? 17.24900 68.16400 117.66200 1.000 13.46000 249 TYR A N 1
ATOM 1654 C CA . TYR A 1 249 ? 17.41100 69.49300 117.09500 1.000 12.69000 249 TYR A CA 1
ATOM 1655 C C . TYR A 1 249 ? 18.66400 69.52000 116.23200 1.000 14.60000 249 TYR A C 1
ATOM 1656 O O . TYR A 1 249 ? 19.51000 68.62300 116.30300 1.000 16.98000 249 TYR A O 1
ATOM 1665 N N . VAL A 1 250 ? 18.78600 70.57600 115.43100 1.000 15.94000 250 VAL A N 1
ATOM 1666 C CA . VAL A 1 250 ? 20.01700 70.89600 114.71000 1.000 15.65000 250 VAL A CA 1
ATOM 1667 C C . VAL A 1 250 ? 20.56700 72.19100 115.28100 1.000 17.93000 250 VAL A C 1
ATOM 1668 O O . VAL A 1 250 ? 19.88600 73.22400 115.25800 1.000 19.05000 250 VAL A O 1
ATOM 1672 N N . ARG A 1 251 ? 21.79700 72.15000 115.79000 1.000 19.20000 251 ARG A N 1
ATOM 1673 C CA . ARG A 1 251 ? 22.41400 73.37700 116.28000 1.000 21.77000 251 ARG A CA 1
ATOM 1674 C C . ARG A 1 251 ? 22.77600 74.28200 115.11200 1.000 25.16000 251 ARG A C 1
ATOM 1675 O O . ARG A 1 251 ? 23.39900 73.84200 114.14400 1.000 23.92000 251 ARG A O 1
ATOM 1683 N N . VAL A 1 252 ? 22.38900 75.55000 115.20400 1.000 19.74000 252 VAL A N 1
ATOM 1684 C CA . VAL A 1 252 ? 22.67200 76.53800 114.17500 1.000 21.04000 252 VAL A CA 1
ATOM 1685 C C . VAL A 1 252 ? 23.74800 77.51700 114.63000 1.000 28.21000 252 VAL A C 1
ATOM 1686 O O . VAL A 1 252 ? 24.72100 77.76000 113.91400 1.000 28.01000 252 VAL A O 1
ATOM 1690 N N . GLN A 1 253 ? 23.59700 78.07200 115.82800 1.000 21.62000 253 GLN A N 1
ATOM 1691 C CA . GLN A 1 253 ? 24.49400 79.10400 116.32900 1.000 19.75000 253 GLN A CA 1
ATOM 1692 C C . GLN A 1 253 ? 24.27800 79.21800 117.83100 1.000 20.09000 253 GLN A C 1
ATOM 1693 O O . GLN A 1 253 ? 23.44300 78.52000 118.41200 1.000 19.72000 253 GLN A O 1
ATOM 1699 N N . GLU A 1 254 ? 25.04300 80.09800 118.46700 1.000 20.86000 254 GLU A N 1
ATOM 1700 C CA . GLU A 1 254 ? 24.83600 80.32700 119.88200 1.000 19.61000 254 GLU A CA 1
ATOM 1701 C C . GLU A 1 254 ? 23.49600 81.02900 120.10000 1.000 18.58000 254 GLU A C 1
ATOM 1702 O O . GLU A 1 254 ? 23.07200 81.83700 119.26900 1.000 21.03000 254 GLU A O 1
ATOM 1708 N N . PRO A 1 255 ? 22.80500 80.72400 121.20100 1.000 20.01000 255 PRO A N 1
ATOM 1709 C CA . PRO A 1 255 ? 21.55500 81.42900 121.50500 1.000 19.83000 255 PRO A CA 1
ATOM 1710 C C . PRO A 1 255 ? 21.78300 82.93300 121.53000 1.000 20.72000 255 PRO A C 1
ATOM 1711 O O . PRO A 1 255 ? 22.84300 83.41200 121.94100 1.000 22.28000 255 PRO A O 1
ATOM 1715 N N . GLY A 1 256 ? 20.78600 83.67700 121.07300 1.000 19.54000 256 GLY A N 1
ATOM 1716 C CA . GLY A 1 256 ? 20.89400 85.11900 121.04200 1.000 18.97000 256 GLY A CA 1
ATOM 1717 C C . GLY A 1 256 ? 20.48900 85.76100 122.35600 1.000 22.38000 256 GLY A C 1
ATOM 1718 O O . GLY A 1 256 ? 19.94400 85.12900 123.26000 1.000 21.09000 256 GLY A O 1
ATOM 1719 N N . THR A 1 257 ? 20.78900 87.04700 122.46200 1.000 20.99000 257 THR A N 1
ATOM 1720 C CA . THR A 1 257 ? 20.24300 87.87600 123.52300 1.000 20.18000 257 THR A CA 1
ATOM 1721 C C . THR A 1 257 ? 19.03200 88.62900 122.99300 1.000 18.01000 257 THR A C 1
ATOM 1722 O O . THR A 1 257 ? 18.93800 88.93800 121.79900 1.000 20.38000 257 THR A O 1
ATOM 1726 N N . ARG A 1 258 ? 18.09400 88.91500 123.89100 1.000 18.37000 258 ARG A N 1
ATOM 1727 C CA . ARG A 1 258 ? 16.88000 89.60500 123.48000 1.000 18.35000 258 ARG A CA 1
ATOM 1728 C C . ARG A 1 258 ? 17.22300 90.96200 122.87700 1.000 20.49000 258 ARG A C 1
ATOM 1729 O O . ARG A 1 258 ? 17.97300 91.74600 123.46500 1.000 24.67000 258 ARG A O 1
ATOM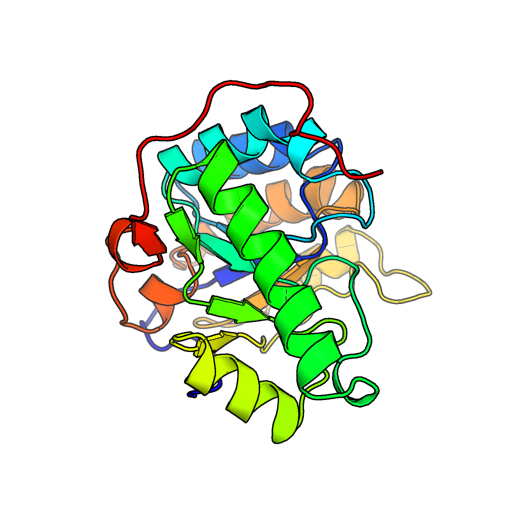 1737 N N . ASP A 1 259 ? 16.69400 91.22300 121.68700 1.000 17.63000 259 ASP A N 1
ATOM 1738 C CA . ASP A 1 259 ? 16.80300 92.53800 121.06800 1.000 24.59000 259 ASP A CA 1
ATOM 1739 C C . ASP A 1 259 ? 15.46100 92.85300 120.41400 1.000 29.22000 259 ASP A C 1
ATOM 1740 O O . ASP A 1 259 ? 14.46200 92.16400 120.64000 1.000 22.49000 259 ASP A O 1
ATOM 1745 N N . ASP A 1 260 ? 15.43300 93.89500 119.58500 1.000 26.86000 260 ASP A N 1
ATOM 1746 C CA . ASP A 1 260 ? 14.17100 94.33400 119.00300 1.000 24.59000 260 ASP A CA 1
ATOM 1747 C C . ASP A 1 260 ? 13.61500 93.36700 117.96300 1.000 26.04000 260 ASP A C 1
ATOM 1748 O O . ASP A 1 260 ? 12.44300 93.49600 117.59400 1.000 27.62000 260 ASP A O 1
ATOM 1753 N N . SER A 1 261 ? 14.40600 92.40300 117.48700 1.000 24.13000 261 SER A N 1
ATOM 1754 C CA . SER A 1 261 ? 13.88400 91.40600 116.56600 1.000 25.85000 261 SER A CA 1
ATOM 1755 C C . SER A 1 261 ? 13.11000 90.30600 117.27800 1.000 20.74000 261 SER A C 1
ATOM 1756 O O . SER A 1 261 ? 12.45900 89.49700 116.60700 1.000 23.77000 261 SER A O 1
ATOM 1759 N N . TRP A 1 262 ? 13.17000 90.25600 118.60800 1.000 19.54000 262 TRP A N 1
ATOM 1760 C CA . TRP A 1 262 ? 12.37600 89.30000 119.38200 1.000 14.80000 262 TRP A CA 1
ATOM 1761 C C . TRP A 1 262 ? 10.94800 89.83700 119.50700 1.000 18.78000 262 TRP A C 1
ATOM 1762 O O . TRP A 1 262 ? 10.49200 90.26300 120.57100 1.000 21.75000 262 TRP A O 1
ATOM 1773 N N . THR A 1 263 ? 10.23600 89.80300 118.38200 1.000 18.98000 263 THR A N 1
ATOM 1774 C CA . THR A 1 263 ? 8.88000 90.32700 118.29900 1.000 15.94000 263 THR A CA 1
ATOM 1775 C C . THR A 1 263 ? 8.07000 89.47400 117.33700 1.000 19.37000 263 THR A C 1
ATOM 1776 O O . THR A 1 263 ? 8.61900 88.80700 116.45600 1.000 23.04000 263 THR A O 1
ATOM 1780 N N . CYS A 1 264 ? 6.75000 89.52100 117.49600 1.000 21.97000 264 CYS A N 1
ATOM 1781 C CA . CYS A 1 264 ? 5.84200 88.86000 116.56700 1.000 22.79000 264 CYS A CA 1
ATOM 1782 C C . CYS A 1 264 ? 5.06200 89.82300 115.68900 1.000 36.32000 264 CYS A C 1
ATOM 1783 O O . CYS A 1 264 ? 4.24100 89.37000 114.88500 1.000 41.61000 264 CYS A O 1
ATOM 1786 N N . GLU A 1 265 ? 5.26500 91.12700 115.83200 1.000 39.35000 265 GLU A N 1
ATOM 1787 C CA . GLU A 1 265 ? 4.54900 92.08300 114.99200 1.000 48.80000 265 GLU A CA 1
ATOM 1788 C C . GLU A 1 265 ? 5.46400 92.68300 113.93100 1.000 41.12000 265 GLU A C 1
ATOM 1789 O O . GLU A 1 265 ? 6.41200 93.40300 114.24600 1.000 60.43000 265 GLU A O 1
#

Solvent-accessible surface area: 9536 Å² total; per-residue (Å²): 45,68,60,52,69,58,3,80,44,108,19,0,0,0,0,0,0,4,10,2,1,56,47,54,0,83,140,0,2,64,41,0,51,96,31,110,0,51,0,0,0,0,1,3,0,79,39,130,36,14,2,11,110,35,3,117,24,0,57,56,0,44,111,64,16,0,0,0,0,0,3,0,28,47,28,44,86,0,61,153,20,74,77,125,104,1,22,100,23,0,57,47,2,7,63,0,0,18,74,1,5,1,14,63,5,23,14,0,0,1,0,112,16,60,73,47,116,59,0,39,69,0,0,151,79,68,30,6,114,0,0,0,32,59,54,57,50,6,1,0,59,109,127,130,64,31,56,12,72,109,1,22,82,52,0,118,94,19,74,78,58,2,0,0,9,0,17,0,21,60,74,40,1,2,81,98,0,0,54,32,0,7,52,41,0,66,154,96,57,32,54,10,18,2,0,1,57,0,17,54,66,39,71,74,44,72,77,6,15,62,155,61,88,118,69,34,120,133,81,142,43,26,54,27,192

Radius of gyration: 16.45 Å; Cα contacts (8 Å, |Δi|>4): 477; chains: 1; bounding box: 44×46×41 Å

Organism: NCBI:txid27350

Sequence (225 aa):
VPVYDTCTVPGSFALTFDDGPYGFSTRLDSTLNAANAKGSFFINGQNWGCIYDYADVLLERFNNGHFIASHTWSHVHMNQGTYEQLSHQLELVEQAMIRILGVKPLYMRPPYGEYNDVVLQVLRDRGYKGLIMWNQDSGDTFTPTPSSAQIIDSYRSFPEKTISLNHEIKDFTVDQVIPAVIPILQQKGFSLQTVPECLGLSSDPADWYVRVQEPGTRDDSWTCE

Nearest PDB structures (foldseek):
  8hf9-assembly1_A  TM=1.004E+00  e=1.739E-48  Puccinia striiformis f. sp. tritici
  8hfa-assembly5_E  TM=9.367E-01  e=5.029E-21  Verticillium dahliae
  2iw0-assembly1_A  TM=9.136E-01  e=6.468E-20  Col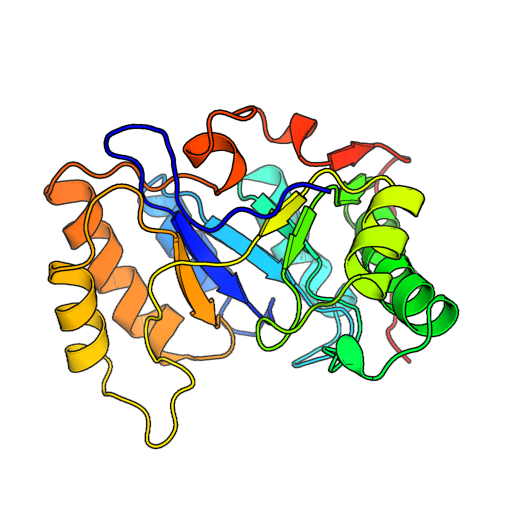letotrichum lindemuthianum
  2y8u-assembly1_A  TM=8.874E-01  e=1.457E-18  Aspergillus nidulans FGSC A4
  7bly-assembly1_A  TM=8.912E-01  e=3.710E-18  Aspergillus niger CBS 513.88

Secondary structure (DSSP, 8-state):
--EE-S--STTEEEEEEES---TTHHHHHHHHHHTT--EEEEE-SBSSSBGGGGHHHHHHHHHTT-EEEE--SS---GGGS-HHHHHHHHHHHHHHHHHHHSEEESEE--GGG---HHHHHHHHHTT--EEE--SEE--TT-SSPPPHHHHHHHHTT--TT-EEEEETT-HHIIIIIHHHHHHHHHHTT-EE--HHHHTTS-SSGGGGEEE-SPPPPP-TTS---

B-factor: mean 18.94, std 9.26, range [8.38, 70.68]